Protein AF-A0AAU2NCK4-F1 (afdb_monomer_lite)

pLDDT: mean 72.53, std 16.43, range [34.03, 95.81]

Foldseek 3Di:
DPDDDPVVVVVVVVVVVVPPPPPPPPQPPCNVVVVVVVVVVVVVVVVLVVLLCVLVVVLVVVCVVCVVVVVNVVPVSVVVNVVVVVVLLDQDDPPPDLCVNLVSQSSDRVVSLVCCLQVPLQRLLARRNRQNVSNVSSLVNVLVVVLVVLVVVLVVLVVVQDDQWDQDPVGTDGDPVNVVSVVVNVVSVVVSVVSVVVVVVVPPDDDPVVVVLSQPQLACVSNVDDLALAEDEDALQRCQVVPAPDPPDPPPDRVPNVRQAGSRYHNCPDVRSSHHYFDHYNDPPPCLCPPPTSSVVQVVCSVVVHDRD

Structure (mmCIF, N/CA/C/O backbone):
data_AF-A0AAU2NCK4-F1
#
_entry.id   AF-A0AAU2NCK4-F1
#
loop_
_atom_site.group_PDB
_atom_site.id
_atom_site.type_symbol
_atom_site.label_atom_id
_atom_site.label_alt_id
_atom_site.label_comp_id
_atom_site.label_asym_id
_atom_site.label_entity_id
_atom_site.label_seq_id
_atom_site.pdbx_PDB_ins_code
_atom_site.Cartn_x
_atom_site.Cartn_y
_atom_site.Cartn_z
_atom_site.occupancy
_atom_site.B_iso_or_equiv
_atom_site.auth_seq_id
_atom_site.auth_comp_id
_atom_site.auth_asym_id
_atom_site.auth_atom_id
_atom_site.pdbx_PDB_model_num
ATOM 1 N N . MET A 1 1 ? -34.206 19.456 17.956 1.00 36.88 1 MET A N 1
ATOM 2 C CA . MET A 1 1 ? -35.028 19.144 16.766 1.00 36.88 1 MET A CA 1
ATOM 3 C C . MET A 1 1 ? -34.834 17.666 16.484 1.00 36.88 1 MET A C 1
ATOM 5 O O . MET A 1 1 ? -33.714 17.214 16.698 1.00 36.88 1 MET A O 1
ATOM 9 N N . PRO A 1 2 ? -35.874 16.889 16.144 1.00 36.91 2 PRO A N 1
ATOM 10 C CA . PRO A 1 2 ? -35.654 15.496 15.768 1.00 36.91 2 PRO A CA 1
ATOM 11 C C . PRO A 1 2 ? -34.828 15.448 14.467 1.00 36.91 2 PRO A C 1
ATOM 13 O O . PRO A 1 2 ? -34.931 16.391 13.679 1.00 36.91 2 PRO A O 1
ATOM 16 N N . PRO A 1 3 ? -34.001 14.410 14.252 1.00 40.34 3 PRO A N 1
ATOM 17 C CA . PRO A 1 3 ? -33.291 14.237 12.989 1.00 40.34 3 PRO A CA 1
ATOM 18 C C . PRO A 1 3 ? -34.323 14.017 11.878 1.00 40.34 3 PRO A C 1
ATOM 20 O O . PRO A 1 3 ? -35.213 13.175 12.015 1.00 40.34 3 PRO A O 1
ATOM 23 N N . GLU A 1 4 ? -34.255 14.823 10.820 1.00 42.72 4 GLU A N 1
ATOM 24 C CA . GLU A 1 4 ? -35.123 14.647 9.657 1.00 42.72 4 GLU A CA 1
ATOM 25 C C . GLU A 1 4 ? -34.756 13.346 8.930 1.00 42.72 4 GLU A C 1
ATOM 27 O O . GLU A 1 4 ? -33.586 13.024 8.732 1.00 42.72 4 GLU A O 1
ATOM 32 N N . ASP A 1 5 ? -35.787 12.584 8.571 1.00 42.94 5 ASP A N 1
ATOM 33 C CA . ASP A 1 5 ? -35.696 11.348 7.796 1.00 42.94 5 ASP A CA 1
ATOM 34 C C . ASP A 1 5 ? -35.011 11.627 6.435 1.00 42.94 5 ASP A C 1
ATOM 36 O O . ASP A 1 5 ? -35.426 12.560 5.741 1.00 42.94 5 ASP A O 1
ATOM 40 N N . PRO A 1 6 ? -33.996 10.846 6.012 1.00 44.75 6 PRO A N 1
ATOM 41 C CA . PRO A 1 6 ? -33.331 10.998 4.712 1.00 44.75 6 PRO A CA 1
ATOM 42 C C . PRO A 1 6 ? -34.296 11.065 3.516 1.00 44.75 6 PRO A C 1
ATOM 44 O O . PRO A 1 6 ? -34.049 11.805 2.563 1.00 44.75 6 PRO A O 1
ATOM 47 N N . HIS A 1 7 ? -35.445 10.380 3.587 1.00 44.34 7 HIS A N 1
ATOM 48 C CA . HIS A 1 7 ? -36.480 10.469 2.552 1.00 44.34 7 HIS A CA 1
ATOM 49 C C . HIS A 1 7 ? -37.212 11.821 2.527 1.00 44.34 7 HIS A C 1
ATOM 51 O O . HIS A 1 7 ? -37.715 12.235 1.477 1.00 44.34 7 HIS A O 1
ATOM 57 N N . GLN A 1 8 ? -37.271 12.539 3.654 1.00 44.59 8 GLN A N 1
ATOM 58 C CA . GLN A 1 8 ? -37.816 13.898 3.694 1.00 44.59 8 GLN A CA 1
ATOM 59 C C . GLN A 1 8 ? -36.873 14.906 3.035 1.00 44.59 8 GLN A C 1
ATOM 61 O O . GLN A 1 8 ? -37.367 15.819 2.376 1.00 44.59 8 GLN A O 1
ATOM 66 N N . ILE A 1 9 ? -35.554 14.707 3.122 1.00 46.50 9 ILE A N 1
ATOM 67 C CA . ILE A 1 9 ? -34.554 15.561 2.460 1.00 46.50 9 ILE A CA 1
ATOM 68 C C . ILE A 1 9 ? -34.648 15.417 0.933 1.00 46.50 9 ILE A C 1
ATOM 70 O O . ILE A 1 9 ? -34.728 16.426 0.227 1.00 46.50 9 ILE A O 1
ATOM 74 N N . GLU A 1 10 ? -34.745 14.185 0.417 1.00 43.12 10 GLU A N 1
ATOM 75 C CA . GLU A 1 10 ? -34.978 13.932 -1.017 1.00 43.12 10 GLU A CA 1
ATOM 76 C C . GLU A 1 10 ? -36.306 14.538 -1.506 1.00 43.12 10 GLU A C 1
ATOM 78 O O . GLU A 1 10 ? -36.350 15.188 -2.555 1.00 43.12 10 GLU A O 1
ATOM 83 N N . CYS A 1 11 ? -37.388 14.409 -0.727 1.00 42.59 11 CYS A N 1
ATOM 84 C CA . CYS A 1 11 ? -38.680 15.014 -1.069 1.00 42.59 11 CYS A CA 1
ATOM 85 C C . CYS A 1 11 ? -38.660 16.552 -1.026 1.00 42.59 11 CYS A C 1
ATOM 87 O O . CYS A 1 11 ? -39.340 17.197 -1.831 1.00 42.59 11 CYS A O 1
ATOM 89 N N . HIS A 1 12 ? -37.913 17.157 -0.098 1.00 39.12 12 HIS A N 1
ATOM 90 C CA . HIS A 1 12 ? -37.830 18.613 0.039 1.00 39.12 12 HIS A CA 1
ATOM 91 C C . HIS A 1 12 ? -37.006 19.242 -1.093 1.00 39.12 12 HIS A C 1
ATOM 93 O O . HIS A 1 12 ? -37.385 20.286 -1.626 1.00 39.12 12 HIS A O 1
ATOM 99 N N . LEU A 1 13 ? -35.936 18.566 -1.526 1.00 43.72 13 LEU A N 1
ATOM 100 C CA . LEU A 1 13 ? -35.151 18.945 -2.704 1.00 43.72 13 LEU A CA 1
ATOM 101 C C . LEU A 1 13 ? -35.973 18.846 -3.994 1.00 43.72 13 LEU A C 1
ATOM 103 O O . LEU A 1 13 ? -35.952 19.786 -4.788 1.00 43.72 13 LEU A O 1
ATOM 107 N N . GLY A 1 14 ? -36.762 17.780 -4.168 1.00 43.34 14 GLY A N 1
ATOM 108 C CA . GLY A 1 14 ? -37.672 17.646 -5.311 1.00 43.34 14 GLY A CA 1
ATOM 109 C C . GLY A 1 14 ? -38.716 18.768 -5.379 1.00 43.34 14 GLY A C 1
ATOM 110 O O . GLY A 1 14 ? -38.928 19.364 -6.434 1.00 43.34 14 GLY A O 1
ATOM 111 N N . ARG A 1 15 ? -39.308 19.144 -4.236 1.00 41.50 15 ARG A N 1
ATOM 112 C CA . ARG A 1 15 ? -40.321 20.213 -4.170 1.00 41.50 15 ARG A CA 1
ATOM 113 C C . ARG A 1 15 ? -39.737 21.613 -4.413 1.00 41.50 15 ARG A C 1
ATOM 115 O O . ARG A 1 15 ? -40.376 22.437 -5.063 1.00 41.50 15 ARG A O 1
ATOM 122 N N . LEU A 1 16 ? -38.509 21.874 -3.958 1.00 42.22 16 LEU A N 1
ATOM 123 C CA . LEU A 1 16 ? -37.808 23.143 -4.203 1.00 42.22 16 LEU A CA 1
ATOM 124 C C . LEU A 1 16 ? -37.431 23.358 -5.678 1.00 42.22 16 LEU A C 1
ATOM 126 O O . LEU A 1 16 ? -37.340 24.513 -6.107 1.00 42.22 16 LEU A O 1
ATOM 130 N N . MET A 1 17 ? -37.223 22.281 -6.445 1.00 47.31 17 MET A N 1
ATOM 131 C CA . MET A 1 17 ? -36.960 22.361 -7.887 1.00 47.31 17 MET A CA 1
ATOM 132 C C . MET A 1 17 ? -38.234 22.610 -8.709 1.00 47.31 17 MET A C 1
ATOM 134 O O . MET A 1 17 ? -38.172 23.340 -9.700 1.00 47.31 17 MET A O 1
ATOM 138 N N . ASP A 1 18 ? -39.388 22.108 -8.261 1.00 46.41 18 ASP A N 1
ATOM 139 C CA . ASP A 1 18 ? -40.674 22.310 -8.945 1.00 46.41 18 ASP A CA 1
ATOM 140 C C . ASP A 1 18 ? -41.311 23.686 -8.656 1.00 46.41 18 ASP A C 1
ATOM 142 O O . ASP A 1 18 ? -41.878 24.313 -9.555 1.00 46.41 18 ASP A O 1
ATOM 146 N N . GLU A 1 19 ? -41.185 24.220 -7.434 1.00 44.19 19 GLU A N 1
ATOM 147 C CA . GLU A 1 19 ? -41.887 25.452 -7.022 1.00 44.19 19 GLU A CA 1
ATOM 148 C C . GLU A 1 19 ? -41.295 26.758 -7.591 1.00 44.19 19 GLU A C 1
ATOM 150 O O . GLU A 1 19 ? -41.972 27.788 -7.593 1.00 44.19 19 GLU A O 1
ATOM 155 N N . ARG A 1 20 ? -40.059 26.754 -8.117 1.00 45.91 20 ARG A N 1
ATOM 156 C CA . ARG A 1 20 ? -39.417 27.968 -8.672 1.00 45.91 20 ARG A CA 1
ATOM 157 C C . ARG A 1 20 ? -39.420 28.084 -10.191 1.00 45.91 20 ARG A C 1
ATOM 159 O O . ARG A 1 20 ? -38.816 29.024 -10.702 1.00 45.91 20 ARG A O 1
ATOM 166 N N . GLY A 1 21 ? -40.078 27.183 -10.924 1.00 41.69 21 GLY A N 1
ATOM 167 C CA . GLY A 1 21 ? -40.266 27.325 -12.377 1.00 41.69 21 GLY A CA 1
ATOM 168 C C . GLY A 1 21 ? -38.974 27.555 -13.177 1.00 41.69 21 GLY A C 1
ATOM 169 O O . GLY A 1 21 ? -39.014 28.092 -14.287 1.00 41.69 21 GLY A O 1
ATOM 170 N N . MET A 1 22 ? -37.818 27.172 -12.631 1.00 41.50 22 MET A N 1
ATOM 171 C CA . MET A 1 22 ? -36.529 27.363 -13.277 1.00 41.50 22 MET A CA 1
ATOM 172 C C . MET A 1 22 ? -36.279 26.151 -14.158 1.00 41.50 22 MET A C 1
ATOM 174 O O . MET A 1 22 ? -35.658 25.170 -13.767 1.00 41.50 22 MET A O 1
ATOM 178 N N . THR A 1 23 ? -36.826 26.220 -15.373 1.00 42.00 23 THR A N 1
ATOM 179 C CA . THR A 1 23 ? -36.541 25.251 -16.435 1.00 42.00 23 THR A CA 1
ATOM 180 C C . THR A 1 23 ? -35.027 24.995 -16.523 1.00 42.00 23 THR A C 1
ATOM 182 O O . THR A 1 23 ? -34.268 25.962 -16.387 1.00 42.00 23 THR A O 1
ATOM 185 N N . PRO A 1 24 ? -34.570 23.760 -16.809 1.00 44.41 24 PRO A N 1
ATOM 186 C CA . PRO A 1 24 ? -33.155 23.359 -16.818 1.00 44.41 24 PRO A CA 1
ATOM 187 C C . PRO A 1 24 ? -32.369 23.926 -18.021 1.00 44.41 24 PRO A C 1
ATOM 189 O O . PRO A 1 24 ? -31.628 23.228 -18.703 1.00 44.41 24 PRO A O 1
ATOM 192 N N . LYS A 1 25 ? -32.531 25.220 -18.316 1.00 45.31 25 LYS A N 1
ATOM 193 C CA . LYS A 1 25 ? -31.899 25.927 -19.438 1.00 45.31 25 LYS A CA 1
ATOM 194 C C . LYS A 1 25 ? -30.546 26.559 -19.094 1.00 45.31 25 LYS A C 1
ATOM 196 O O . LYS A 1 25 ? -29.884 27.043 -20.002 1.00 45.31 25 LYS A O 1
ATOM 201 N N . TYR A 1 26 ? -30.117 26.536 -17.829 1.00 49.62 26 TYR A N 1
ATOM 202 C CA . TYR A 1 26 ? -28.873 27.192 -17.388 1.00 49.62 26 TYR A CA 1
ATOM 203 C C . TYR A 1 26 ? -27.755 26.250 -16.930 1.00 49.62 26 TYR A C 1
ATOM 205 O O . TYR A 1 26 ? -26.637 26.711 -16.728 1.00 49.62 26 TYR A O 1
ATOM 213 N N . ALA A 1 27 ? -28.013 24.950 -16.780 1.00 57.84 27 ALA A N 1
ATOM 214 C CA . ALA A 1 27 ? -27.060 24.056 -16.124 1.00 57.84 27 ALA A CA 1
ATOM 215 C C . ALA A 1 27 ? -26.092 23.350 -17.104 1.00 57.84 27 ALA A C 1
ATOM 217 O O . ALA A 1 27 ? -25.028 22.895 -16.705 1.00 57.84 27 ALA A O 1
ATOM 218 N N . GLY A 1 28 ? -26.404 23.309 -18.405 1.00 55.50 28 GLY A N 1
ATOM 219 C CA . GLY A 1 28 ? -25.610 22.552 -19.380 1.00 55.50 28 GLY A CA 1
ATOM 220 C C . GLY A 1 28 ? -25.728 21.031 -19.189 1.00 55.50 28 GLY A C 1
ATOM 221 O O . GLY A 1 28 ? -26.233 20.540 -18.178 1.00 55.50 28 GLY A O 1
ATOM 222 N N . ALA A 1 29 ? -25.302 20.259 -20.191 1.00 52.81 29 ALA A N 1
ATOM 223 C CA . ALA A 1 29 ? -25.292 18.800 -20.092 1.00 52.81 29 ALA A CA 1
ATOM 224 C C . ALA A 1 29 ? -24.283 18.358 -19.012 1.00 52.81 29 ALA A C 1
ATOM 226 O O . ALA A 1 29 ? -23.109 18.706 -19.097 1.00 52.81 29 ALA A O 1
ATOM 227 N N . GLY A 1 30 ? -24.740 17.609 -18.002 1.00 62.28 30 GLY A N 1
ATOM 228 C CA . GLY A 1 30 ? -23.894 17.068 -16.925 1.00 62.28 30 GLY A CA 1
ATOM 229 C C . GLY A 1 30 ? -23.934 17.817 -15.585 1.00 62.28 30 GLY A C 1
ATOM 230 O O . GLY A 1 30 ? -23.294 17.375 -14.628 1.00 62.28 30 GLY A O 1
ATOM 231 N N . ALA A 1 31 ? -24.700 18.906 -15.459 1.00 70.06 31 ALA A N 1
ATOM 232 C CA . ALA A 1 31 ? -24.836 19.597 -14.172 1.00 70.06 31 ALA A CA 1
ATOM 233 C C . ALA A 1 31 ? -25.604 18.799 -13.117 1.00 70.06 31 ALA A C 1
ATOM 235 O O . ALA A 1 31 ? -25.258 18.886 -11.946 1.00 70.06 31 ALA A O 1
ATOM 236 N N . GLU A 1 32 ? -26.588 17.991 -13.509 1.00 67.81 32 GLU A N 1
ATOM 237 C CA . GLU A 1 32 ? -27.271 17.075 -12.588 1.00 67.81 32 GLU A CA 1
ATOM 238 C C . GLU A 1 32 ? -26.291 16.037 -12.020 1.00 67.81 32 GLU A C 1
ATOM 240 O O . GLU A 1 32 ? -26.199 15.858 -10.810 1.00 67.81 32 GLU A O 1
ATOM 245 N N . THR A 1 33 ? -25.454 15.439 -12.874 1.00 67.38 33 THR A N 1
ATOM 246 C CA . THR A 1 33 ? -24.392 14.509 -12.458 1.00 67.38 33 THR A CA 1
ATOM 247 C C . THR A 1 33 ? -23.368 15.184 -11.546 1.00 67.38 33 THR A C 1
ATOM 249 O O . THR A 1 33 ? -22.970 14.616 -10.531 1.00 67.38 33 THR A O 1
ATOM 252 N N . THR A 1 34 ? -22.969 16.416 -11.871 1.00 70.81 34 THR A N 1
ATOM 253 C CA . THR A 1 34 ? -22.068 17.216 -11.029 1.00 70.81 34 THR A CA 1
ATOM 254 C C . THR A 1 34 ? -22.704 17.537 -9.676 1.00 70.81 34 THR A C 1
ATOM 256 O O . THR A 1 34 ? -22.045 17.415 -8.648 1.00 70.81 34 THR A O 1
ATOM 259 N N . ALA A 1 35 ? -23.986 17.905 -9.657 1.00 68.00 35 ALA A N 1
ATOM 260 C CA . ALA A 1 35 ? -24.719 18.206 -8.434 1.00 68.00 35 ALA A CA 1
ATOM 261 C C . ALA A 1 35 ? -24.846 16.972 -7.529 1.00 68.00 35 ALA A C 1
ATOM 263 O O . ALA A 1 35 ? -24.588 17.080 -6.333 1.00 68.00 35 ALA A O 1
ATOM 264 N N . ILE A 1 36 ? -25.142 15.796 -8.094 1.00 65.25 36 ILE A N 1
ATOM 265 C CA . ILE A 1 36 ? -25.162 14.521 -7.360 1.00 65.25 36 ILE A CA 1
ATOM 266 C C . ILE A 1 36 ? -23.772 14.200 -6.794 1.00 65.25 36 ILE A C 1
ATOM 268 O O . ILE A 1 36 ? -23.648 13.867 -5.618 1.00 65.25 36 ILE A O 1
ATOM 272 N N . ALA A 1 37 ? -22.710 14.353 -7.590 1.00 62.84 37 ALA A N 1
ATOM 273 C CA . ALA A 1 37 ? -21.344 14.106 -7.129 1.00 62.84 37 ALA A CA 1
ATOM 274 C C . ALA A 1 37 ? -20.936 15.045 -5.979 1.00 62.84 37 ALA A C 1
ATOM 276 O O . ALA A 1 37 ? -20.320 14.604 -5.011 1.00 62.84 37 ALA A O 1
ATOM 277 N N . ILE A 1 38 ? -21.300 16.329 -6.059 1.00 69.19 38 ILE A N 1
ATOM 278 C CA . ILE A 1 38 ? -21.066 17.299 -4.981 1.00 69.19 38 ILE A CA 1
ATOM 279 C C . ILE A 1 38 ? -21.887 16.930 -3.741 1.00 69.19 38 ILE A C 1
ATOM 281 O O . ILE A 1 38 ? -21.330 16.906 -2.648 1.00 69.19 38 ILE A O 1
ATOM 285 N N . SER A 1 39 ? -23.172 16.595 -3.901 1.00 72.81 39 SER A N 1
ATOM 286 C CA . SER A 1 39 ? -24.044 16.188 -2.793 1.00 72.81 39 SER A CA 1
ATOM 287 C C . SER A 1 39 ? -23.480 14.977 -2.055 1.00 72.81 39 SER A C 1
ATOM 289 O O . SER A 1 39 ? -23.331 15.023 -0.840 1.00 72.81 39 SER A O 1
ATOM 291 N N . ASN A 1 40 ? -23.071 13.934 -2.783 1.00 63.62 40 ASN A N 1
ATOM 292 C CA . ASN A 1 40 ? -22.480 12.734 -2.190 1.00 63.62 40 ASN A CA 1
ATOM 293 C C . ASN A 1 40 ? -21.199 13.051 -1.410 1.00 63.62 40 ASN A C 1
ATOM 295 O O . ASN A 1 40 ? -20.992 12.516 -0.325 1.00 63.62 40 ASN A O 1
ATOM 299 N N . ARG A 1 41 ? -20.353 13.948 -1.933 1.00 65.25 41 ARG A N 1
ATOM 300 C CA . ARG A 1 41 ? -19.136 14.389 -1.237 1.00 65.25 41 ARG A CA 1
ATOM 301 C C . ARG A 1 41 ? -19.443 15.180 0.032 1.00 65.25 41 ARG A C 1
ATOM 303 O O . ARG A 1 41 ? -18.748 14.997 1.023 1.00 65.25 41 ARG A O 1
ATOM 310 N N . ILE A 1 42 ? -20.466 16.035 0.013 1.00 74.00 42 ILE A N 1
ATOM 311 C CA . ILE A 1 42 ? -20.904 16.779 1.201 1.00 74.00 42 ILE A CA 1
ATOM 312 C C . ILE A 1 42 ? -21.449 15.813 2.254 1.00 74.00 42 ILE A C 1
ATOM 314 O O . ILE A 1 42 ? -21.059 15.905 3.410 1.00 74.00 42 ILE A O 1
ATOM 318 N N . THR A 1 43 ? -22.302 14.863 1.867 1.00 70.25 43 THR A N 1
ATOM 319 C CA . THR A 1 43 ? -22.826 13.846 2.789 1.00 70.25 43 THR A CA 1
ATOM 320 C C . THR A 1 43 ? -21.709 12.996 3.389 1.00 70.25 43 THR A C 1
ATOM 322 O O . THR A 1 43 ? -21.723 12.752 4.590 1.00 70.25 43 THR A O 1
ATOM 325 N N . ALA A 1 44 ? -20.721 12.583 2.587 1.00 62.19 44 ALA A N 1
ATOM 326 C CA . ALA A 1 44 ? -19.563 11.849 3.091 1.00 62.19 44 ALA A CA 1
ATOM 327 C C . ALA A 1 44 ? -18.787 12.675 4.131 1.00 62.19 44 ALA A C 1
ATOM 329 O O . ALA A 1 44 ? -18.554 12.186 5.229 1.00 62.19 44 ALA A O 1
ATOM 330 N N . ALA A 1 45 ? -18.498 13.945 3.826 1.00 66.88 45 ALA A N 1
ATOM 331 C CA . ALA A 1 45 ? -17.792 14.847 4.736 1.00 66.88 45 ALA A CA 1
ATOM 332 C C . ALA A 1 45 ? -18.570 15.146 6.034 1.00 66.88 45 ALA A C 1
ATOM 334 O O . ALA A 1 45 ? -17.970 15.345 7.085 1.00 66.88 45 ALA A O 1
ATOM 335 N N . LEU A 1 46 ? -19.906 15.193 5.982 1.00 73.56 46 LEU A N 1
ATOM 336 C CA . LEU A 1 46 ? -20.735 15.362 7.180 1.00 73.56 46 LEU A CA 1
ATOM 337 C C . LEU A 1 46 ? -20.728 14.103 8.055 1.00 73.56 46 LEU A C 1
ATOM 339 O O . LEU A 1 46 ? -20.564 14.214 9.264 1.00 73.56 46 LEU A O 1
ATOM 343 N N . ASN A 1 47 ? -20.845 12.917 7.451 1.00 67.75 47 ASN A N 1
ATOM 344 C CA . ASN A 1 47 ? -20.747 11.655 8.187 1.00 67.75 47 ASN A CA 1
ATOM 345 C C . ASN A 1 47 ? -19.353 11.468 8.815 1.00 67.75 47 ASN A C 1
ATOM 347 O O . ASN A 1 47 ? -19.251 10.978 9.938 1.00 67.75 47 ASN A O 1
ATOM 351 N N . GLU A 1 48 ? -18.298 11.878 8.105 1.00 70.69 48 GLU A N 1
ATOM 352 C CA . GLU A 1 48 ? -16.917 11.933 8.604 1.00 70.69 48 GLU A CA 1
ATOM 353 C C . GLU A 1 48 ? -16.814 12.820 9.852 1.00 70.69 48 GLU A C 1
ATOM 355 O O . GLU A 1 48 ? -16.305 12.389 10.892 1.00 70.69 48 GLU A O 1
ATOM 360 N N . ALA A 1 49 ? -17.340 14.047 9.770 1.00 74.25 49 ALA A N 1
ATOM 361 C CA . ALA A 1 49 ? -17.332 14.989 10.884 1.00 74.25 49 ALA A CA 1
ATOM 362 C C . ALA A 1 49 ? -18.102 14.445 12.099 1.00 74.25 49 ALA A C 1
ATOM 364 O O . ALA A 1 49 ? -17.581 14.472 13.214 1.00 74.25 49 ALA A O 1
ATOM 365 N N . ASP A 1 50 ? -19.291 13.876 11.882 1.00 76.56 50 ASP A N 1
ATOM 366 C CA . ASP A 1 50 ? -20.102 13.280 12.948 1.00 76.56 50 ASP A CA 1
ATOM 367 C C . ASP A 1 50 ? -19.382 12.105 13.631 1.00 76.56 50 ASP A C 1
ATOM 369 O O . ASP A 1 50 ? -19.422 11.979 14.858 1.00 76.56 50 ASP A O 1
ATOM 373 N N . HIS A 1 51 ? -18.699 11.245 12.867 1.00 71.12 51 HIS A N 1
ATOM 374 C CA . HIS A 1 51 ? -17.928 10.134 13.431 1.00 71.12 51 HIS A CA 1
ATOM 375 C C . HIS A 1 51 ? -16.744 10.638 14.268 1.00 71.12 51 HIS A C 1
ATOM 377 O O . HIS A 1 51 ? -16.509 10.149 15.377 1.00 71.12 51 HIS A O 1
ATOM 383 N N . ALA A 1 52 ? -16.007 11.635 13.771 1.00 73.00 52 ALA A N 1
ATOM 384 C CA . ALA A 1 52 ? -14.908 12.249 14.512 1.00 73.00 52 ALA A CA 1
ATOM 385 C C . ALA A 1 52 ? -15.392 12.883 15.829 1.00 73.00 52 ALA A C 1
ATOM 387 O O . ALA A 1 52 ? -14.775 12.670 16.877 1.00 73.00 52 ALA A O 1
ATOM 388 N N . ASP A 1 53 ? -16.524 13.590 15.801 1.00 81.56 53 ASP A N 1
ATOM 389 C CA . ASP A 1 53 ? -17.123 14.207 16.986 1.00 81.56 53 ASP A CA 1
ATOM 390 C C . ASP A 1 53 ? -17.581 13.167 18.014 1.00 81.56 53 ASP A C 1
ATOM 392 O O . ASP A 1 53 ? -17.362 13.349 19.216 1.00 81.56 53 ASP A O 1
ATOM 396 N N . GLN A 1 54 ? -18.183 12.058 17.572 1.00 80.38 54 GLN A N 1
ATOM 397 C CA . GLN A 1 54 ? -18.591 10.962 18.456 1.00 80.38 54 GLN A CA 1
ATOM 398 C C . GLN A 1 54 ? -17.388 10.322 19.158 1.00 80.38 54 GLN A C 1
ATOM 400 O O . GLN A 1 54 ? -17.422 10.131 20.376 1.00 80.38 54 GLN A O 1
ATOM 405 N N . GLU A 1 55 ? -16.313 10.056 18.418 1.00 80.44 55 GLU A N 1
ATOM 406 C CA . GLU A 1 55 ? -15.078 9.468 18.945 1.00 80.44 55 GLU A CA 1
ATOM 407 C C . GLU A 1 55 ? -14.377 10.388 19.951 1.00 80.44 55 GLU A C 1
ATOM 409 O O . GLU A 1 55 ? -14.042 9.975 21.067 1.00 80.44 55 GLU A O 1
ATOM 414 N N . ILE A 1 56 ? -14.203 11.666 19.603 1.00 83.88 56 ILE A N 1
ATOM 415 C CA . ILE A 1 56 ? -13.604 12.658 20.505 1.00 83.88 56 ILE A CA 1
ATOM 416 C C . ILE A 1 56 ? -14.474 12.828 21.755 1.00 83.88 56 ILE A C 1
ATOM 418 O O . ILE A 1 56 ? -13.956 12.858 22.875 1.00 83.88 56 ILE A O 1
ATOM 422 N N . SER A 1 57 ? -15.799 12.876 21.591 1.00 88.12 57 SER A N 1
ATOM 423 C CA . SER A 1 57 ? -16.736 12.972 22.712 1.00 88.12 57 SER A CA 1
ATOM 424 C C . SER A 1 57 ? -16.650 11.758 23.634 1.00 88.12 57 SER A C 1
ATOM 426 O O . SER A 1 57 ? -16.645 11.920 24.854 1.00 88.12 57 SER A O 1
ATOM 428 N N . ALA A 1 58 ? -16.544 10.544 23.088 1.00 84.75 58 ALA A N 1
ATOM 429 C CA . ALA A 1 58 ? -16.385 9.327 23.879 1.00 84.75 58 ALA A CA 1
ATOM 430 C C . ALA A 1 58 ? -15.110 9.367 24.737 1.00 84.75 58 ALA A C 1
ATOM 432 O O . ALA A 1 58 ? -15.158 9.042 25.927 1.00 84.75 58 ALA A O 1
ATOM 433 N N . ARG A 1 59 ? -13.994 9.847 24.177 1.00 85.75 59 ARG A N 1
ATOM 434 C CA . ARG A 1 59 ? -12.714 9.978 24.896 1.00 85.75 59 ARG A CA 1
ATOM 435 C C . ARG A 1 59 ? -12.755 11.048 25.972 1.00 85.75 59 ARG A C 1
ATOM 437 O O . ARG A 1 59 ? -12.362 10.797 27.110 1.00 85.75 59 ARG A O 1
ATOM 444 N N . LEU A 1 60 ? -13.287 12.224 25.648 1.00 88.81 60 LEU A N 1
ATOM 445 C CA . LEU A 1 60 ? -13.460 13.294 26.629 1.00 88.81 60 LEU A CA 1
ATOM 446 C C . LEU A 1 60 ? -14.354 12.844 27.788 1.00 88.81 60 LEU A C 1
ATOM 448 O O . LEU A 1 60 ? -14.034 13.117 28.943 1.00 88.81 60 LEU A O 1
ATOM 452 N N . ASN A 1 61 ? -15.425 12.100 27.502 1.00 90.81 61 ASN A N 1
ATOM 453 C CA . ASN A 1 61 ? -16.296 11.536 28.529 1.00 90.81 61 ASN A CA 1
ATOM 454 C C . ASN A 1 61 ? -15.581 10.487 29.392 1.00 90.81 61 ASN A C 1
ATOM 456 O O . ASN A 1 61 ? -15.783 10.480 30.606 1.00 90.81 61 ASN A O 1
ATOM 460 N N . HIS A 1 62 ? -14.729 9.638 28.807 1.00 88.19 62 HIS A N 1
ATOM 461 C CA . HIS A 1 62 ? -13.895 8.685 29.554 1.00 88.19 62 HIS A CA 1
ATOM 462 C C . HIS A 1 62 ? -12.964 9.407 30.536 1.00 88.19 62 HIS A C 1
ATOM 464 O O . HIS A 1 62 ? -12.996 9.131 31.738 1.00 88.19 62 HIS A O 1
ATOM 470 N N . PHE A 1 63 ? -12.215 10.407 30.065 1.00 87.06 63 PHE A N 1
ATOM 471 C CA . PHE A 1 63 ? -11.326 11.187 30.929 1.00 87.06 63 PHE A CA 1
ATOM 472 C C . PHE A 1 63 ? -12.092 11.988 31.988 1.00 87.06 63 PHE A C 1
ATOM 474 O O . PHE A 1 63 ? -11.678 12.031 33.148 1.00 87.06 63 PHE A O 1
ATOM 481 N N . ALA A 1 64 ? -13.238 12.575 31.634 1.00 88.56 64 ALA A N 1
ATOM 482 C CA . ALA A 1 64 ? -14.087 13.301 32.574 1.00 88.56 64 ALA A CA 1
ATOM 483 C C . ALA A 1 64 ? -14.682 12.381 33.653 1.00 88.56 64 ALA A C 1
ATOM 485 O O . ALA A 1 64 ? -14.741 12.768 34.821 1.00 88.56 64 ALA A O 1
ATOM 486 N N . ALA A 1 65 ? -15.084 11.157 33.297 1.00 88.31 65 ALA A N 1
ATOM 487 C CA . ALA A 1 65 ? -15.586 10.168 34.247 1.00 88.31 65 ALA A CA 1
ATOM 488 C C . ALA A 1 65 ? -14.493 9.727 35.229 1.00 88.31 65 ALA A C 1
ATOM 490 O O . ALA A 1 65 ? -14.732 9.723 36.439 1.00 88.31 65 ALA A O 1
ATOM 491 N N . ASN A 1 66 ? -13.289 9.437 34.724 1.00 87.12 66 ASN A N 1
ATOM 492 C CA . ASN A 1 66 ? -12.124 9.126 35.554 1.00 87.12 66 ASN A CA 1
ATOM 493 C C . ASN A 1 66 ? -11.783 10.301 36.486 1.00 87.12 66 ASN A C 1
ATOM 495 O O . ASN A 1 66 ? -11.534 10.110 37.675 1.00 87.12 66 ASN A O 1
ATOM 499 N N . ALA A 1 67 ? -11.822 11.540 35.995 1.00 84.31 67 ALA A N 1
ATOM 500 C CA . ALA A 1 67 ? -11.606 12.712 36.840 1.00 84.31 67 ALA A CA 1
ATOM 501 C C . ALA A 1 67 ? -12.695 12.855 37.924 1.00 84.31 67 ALA A C 1
ATOM 503 O O . ALA A 1 67 ? -12.382 13.110 39.087 1.00 84.31 67 ALA A O 1
ATOM 504 N N . GLY A 1 68 ? -13.966 12.648 37.568 1.00 85.25 68 GLY A N 1
ATOM 505 C CA . GLY A 1 68 ? -15.113 12.821 38.464 1.00 85.25 68 GLY A CA 1
ATOM 506 C C . GLY A 1 68 ? -15.231 11.769 39.571 1.00 85.25 68 GLY A C 1
ATOM 507 O O . GLY A 1 68 ? -15.751 12.071 40.644 1.00 85.25 68 GLY A O 1
ATOM 508 N N . ASN A 1 69 ? -14.735 10.550 39.346 1.00 86.38 69 ASN A N 1
ATOM 509 C CA . ASN A 1 69 ? -14.726 9.474 40.345 1.00 86.38 69 ASN A CA 1
ATOM 510 C C . ASN A 1 69 ? -13.383 9.347 41.100 1.00 86.38 69 ASN A C 1
ATOM 512 O O . ASN A 1 69 ? -13.226 8.444 41.922 1.00 86.38 69 ASN A O 1
ATOM 516 N N . GLY A 1 70 ? -12.424 10.243 40.833 1.00 78.62 70 GLY A N 1
ATOM 517 C CA . GLY A 1 70 ? -11.097 10.263 41.453 1.00 78.62 70 GLY A CA 1
ATOM 518 C C . GLY A 1 70 ? -10.097 9.247 40.885 1.00 78.62 70 GLY A C 1
ATOM 519 O O . GLY A 1 70 ? -8.927 9.295 41.261 1.00 78.62 70 GLY A O 1
ATOM 520 N N . MET A 1 71 ? -10.502 8.370 39.958 1.00 79.00 71 MET A N 1
ATOM 521 C CA . MET A 1 71 ? -9.599 7.410 39.304 1.00 79.00 71 MET A CA 1
ATOM 522 C C . MET A 1 71 ? -8.617 8.088 38.343 1.00 79.00 71 MET A C 1
ATOM 524 O O . MET A 1 71 ? -7.552 7.548 38.086 1.00 79.00 71 MET A O 1
ATOM 528 N N . GLY A 1 72 ? -8.913 9.296 37.863 1.00 72.75 72 GLY A N 1
ATOM 529 C CA . GLY A 1 72 ? -8.009 10.104 37.035 1.00 72.75 72 GLY A CA 1
ATOM 530 C C . GLY A 1 72 ? -6.775 10.623 37.784 1.00 72.75 72 GLY A C 1
ATOM 531 O O . GLY A 1 72 ? -5.895 11.216 37.171 1.00 72.75 72 GLY A O 1
ATOM 532 N N . LEU A 1 73 ? -6.706 10.413 39.104 1.00 74.81 73 LEU A N 1
ATOM 533 C CA . LEU A 1 73 ? -5.530 10.682 39.939 1.00 74.81 73 LEU A CA 1
ATOM 534 C C . LEU A 1 73 ? -4.783 9.394 40.323 1.00 74.81 73 LEU A C 1
ATOM 536 O O . LEU A 1 73 ? -3.708 9.465 40.919 1.00 74.81 73 LEU A O 1
ATOM 540 N N . ASP A 1 74 ? -5.343 8.223 40.004 1.00 87.81 74 ASP A N 1
ATOM 541 C CA . ASP A 1 74 ? -4.679 6.942 40.202 1.00 87.81 74 ASP A CA 1
ATOM 542 C C . ASP A 1 74 ? -3.588 6.764 39.141 1.00 87.81 74 ASP A C 1
ATOM 544 O O . ASP A 1 74 ? -3.848 6.767 37.937 1.00 87.81 74 ASP A O 1
ATOM 548 N N . ALA A 1 75 ? -2.343 6.607 39.591 1.00 85.75 75 ALA A N 1
ATOM 549 C CA . ALA A 1 75 ? -1.194 6.530 38.695 1.00 85.75 75 ALA A CA 1
ATOM 550 C C . ALA A 1 75 ? -1.269 5.332 37.732 1.00 85.75 75 ALA A C 1
ATOM 552 O O . ALA A 1 75 ? -0.757 5.421 36.616 1.00 85.75 75 ALA A O 1
ATOM 553 N N . ALA A 1 76 ? -1.907 4.224 38.132 1.00 86.44 76 ALA A N 1
ATOM 554 C CA . ALA A 1 76 ? -2.064 3.064 37.262 1.00 86.44 76 ALA A CA 1
ATOM 555 C C . ALA A 1 76 ? -3.116 3.318 36.171 1.00 86.44 76 ALA A C 1
ATOM 557 O O . ALA A 1 76 ? -2.889 2.946 35.019 1.00 86.44 76 ALA A O 1
ATOM 558 N N . MET A 1 77 ? -4.223 3.994 36.495 1.00 84.81 77 MET A N 1
ATOM 559 C CA . MET A 1 77 ? -5.214 4.417 35.502 1.00 84.81 77 MET A CA 1
ATOM 560 C C . MET A 1 77 ? -4.630 5.441 34.522 1.00 84.81 77 MET A C 1
ATOM 562 O O . MET A 1 77 ? -4.759 5.256 33.316 1.00 84.81 77 MET A O 1
ATOM 566 N N . VAL A 1 78 ? -3.910 6.456 35.012 1.00 85.00 78 VAL A N 1
ATOM 567 C CA . VAL A 1 78 ? -3.236 7.451 34.155 1.00 85.00 78 VAL A CA 1
ATOM 568 C C . VAL A 1 78 ? -2.237 6.779 33.212 1.00 85.00 78 VAL A C 1
ATOM 570 O O . VAL A 1 78 ? -2.221 7.067 32.017 1.00 85.00 78 VAL A O 1
ATOM 573 N N . ALA A 1 79 ? -1.426 5.845 33.718 1.00 86.31 79 ALA A N 1
ATOM 574 C CA . ALA A 1 79 ? -0.485 5.101 32.884 1.00 86.31 79 ALA A CA 1
ATOM 575 C C . ALA A 1 79 ? -1.198 4.259 31.814 1.00 86.31 79 ALA A C 1
ATOM 577 O O . ALA A 1 79 ? -0.711 4.153 30.689 1.00 86.31 79 ALA A O 1
ATOM 578 N N . LYS A 1 80 ? -2.356 3.677 32.146 1.00 86.25 80 LYS A N 1
ATOM 579 C CA . LYS A 1 80 ? -3.171 2.901 31.207 1.00 86.25 80 LYS A CA 1
ATOM 580 C C . LYS A 1 80 ? -3.782 3.780 30.114 1.00 86.25 80 LYS A C 1
ATOM 582 O O . LYS A 1 80 ? -3.712 3.406 28.948 1.00 86.25 80 LYS A O 1
ATOM 587 N N . ASP A 1 81 ? -4.340 4.928 30.483 1.00 84.25 81 ASP A N 1
ATOM 588 C CA . ASP A 1 81 ? -4.915 5.901 29.551 1.00 84.25 81 ASP A CA 1
ATOM 589 C C . ASP A 1 81 ? -3.836 6.446 28.596 1.00 84.25 81 ASP A C 1
ATOM 591 O O . ASP A 1 81 ? -4.022 6.451 27.381 1.00 84.25 81 ASP A O 1
ATOM 595 N N . GLN A 1 82 ? -2.654 6.787 29.122 1.00 85.56 82 GLN A N 1
ATOM 596 C CA . GLN A 1 82 ? -1.517 7.213 28.304 1.00 85.56 82 GLN A CA 1
ATOM 597 C C . GLN A 1 82 ? -1.036 6.105 27.360 1.00 85.56 82 GLN A C 1
ATOM 599 O O . GLN A 1 82 ? -0.729 6.371 26.202 1.00 85.56 82 GLN A O 1
ATOM 604 N N . ALA A 1 83 ? -0.956 4.859 27.836 1.00 84.88 83 ALA A N 1
ATOM 605 C CA . ALA A 1 83 ? -0.572 3.730 26.996 1.00 84.88 83 ALA A CA 1
ATOM 606 C C . ALA A 1 83 ? -1.590 3.479 25.874 1.00 84.88 83 ALA A C 1
ATOM 608 O O . ALA A 1 83 ? -1.186 3.128 24.768 1.00 84.88 83 ALA A O 1
ATOM 609 N N . ALA A 1 84 ? -2.884 3.679 26.142 1.00 81.94 84 ALA A N 1
ATOM 610 C CA . ALA A 1 84 ? -3.933 3.559 25.139 1.00 81.94 84 ALA A CA 1
ATOM 611 C C . A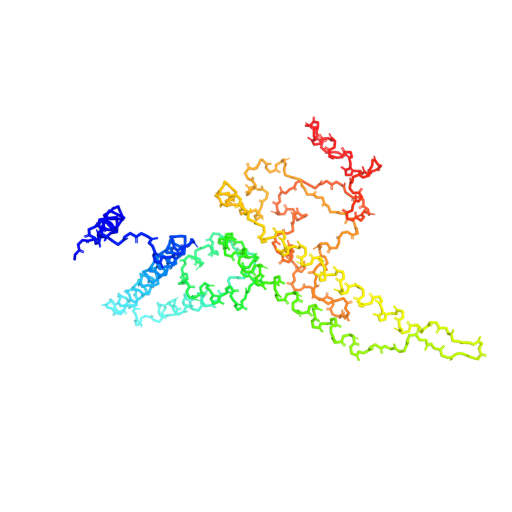LA A 1 84 ? -3.800 4.632 24.048 1.00 81.94 84 ALA A C 1
ATOM 613 O O . ALA A 1 84 ? -3.845 4.280 22.873 1.00 81.94 84 ALA A O 1
ATOM 614 N N . GLU A 1 85 ? -3.563 5.900 24.404 1.00 83.62 85 GLU A N 1
ATOM 615 C CA . GLU A 1 85 ? -3.338 6.953 23.400 1.00 83.62 85 GLU A CA 1
ATOM 616 C C . GLU A 1 85 ? -2.049 6.730 22.605 1.00 83.62 85 GLU A C 1
ATOM 618 O O . GLU A 1 85 ? -2.075 6.738 21.377 1.00 83.62 85 GLU A O 1
ATOM 623 N N . THR A 1 86 ? -0.938 6.401 23.271 1.00 83.88 86 THR A N 1
ATOM 624 C CA . THR A 1 86 ? 0.316 6.076 22.572 1.00 83.88 86 THR A CA 1
ATOM 625 C C . THR A 1 86 ? 0.136 4.896 21.612 1.00 83.88 86 THR A C 1
ATOM 627 O O . THR A 1 86 ? 0.673 4.914 20.510 1.00 83.88 86 THR A O 1
ATOM 630 N N . ALA A 1 87 ? -0.623 3.865 21.994 1.00 82.12 87 ALA A N 1
ATOM 631 C CA . ALA A 1 87 ? -0.885 2.718 21.126 1.00 82.12 87 ALA A CA 1
ATOM 632 C C . ALA A 1 87 ? -1.744 3.075 19.902 1.00 82.12 87 ALA A C 1
ATOM 634 O O . ALA A 1 87 ? -1.619 2.419 18.872 1.00 82.12 87 ALA A O 1
ATOM 635 N N . ARG A 1 88 ? -2.595 4.107 19.983 1.00 82.56 88 ARG A N 1
ATOM 636 C CA . ARG A 1 88 ? -3.381 4.598 18.839 1.00 82.56 88 ARG A CA 1
ATOM 637 C C . ARG A 1 88 ? -2.512 5.338 17.827 1.00 82.56 88 ARG A C 1
ATOM 639 O O . ARG A 1 88 ? -2.730 5.191 16.630 1.00 82.56 88 ARG A O 1
ATOM 646 N N . GLU A 1 89 ? -1.500 6.065 18.297 1.00 83.88 89 GLU A N 1
ATOM 647 C CA . GLU A 1 89 ? -0.542 6.791 17.450 1.00 83.88 89 GLU A CA 1
ATOM 648 C C . GLU A 1 89 ? 0.462 5.881 16.721 1.00 83.88 89 GLU A C 1
ATOM 650 O O . GLU A 1 89 ? 1.210 6.349 15.862 1.00 83.88 89 GLU A O 1
ATOM 655 N N . GLN A 1 90 ? 0.495 4.588 17.049 1.00 88.00 90 GLN A N 1
ATOM 656 C CA . GLN A 1 90 ? 1.419 3.621 16.466 1.00 88.00 90 GLN A CA 1
ATOM 657 C C . GLN A 1 90 ? 0.673 2.617 15.592 1.00 88.00 90 GLN A C 1
ATOM 659 O O . GLN A 1 90 ? -0.367 2.087 15.979 1.00 88.00 90 GLN A O 1
ATOM 664 N N . ILE A 1 91 ? 1.242 2.311 14.426 1.00 88.56 91 ILE A N 1
ATOM 665 C CA . ILE A 1 91 ? 0.736 1.228 13.583 1.00 88.56 91 ILE A CA 1
ATOM 666 C C . ILE A 1 91 ? 1.066 -0.104 14.272 1.00 88.56 91 ILE A C 1
ATOM 668 O O . ILE A 1 91 ? 2.221 -0.311 14.659 1.00 88.56 91 ILE A O 1
ATOM 672 N N . PRO A 1 92 ? 0.088 -1.016 14.438 1.00 90.75 92 PRO A N 1
ATOM 673 C CA . PRO A 1 92 ? 0.340 -2.343 14.970 1.00 90.75 92 PRO A CA 1
ATOM 674 C C . PRO A 1 92 ? 1.462 -3.050 14.212 1.00 90.75 92 PRO A C 1
ATOM 676 O O . PRO A 1 92 ? 1.543 -2.987 12.985 1.00 90.75 92 PRO A O 1
ATOM 679 N N . ALA A 1 93 ? 2.320 -3.754 14.950 1.00 84.69 93 ALA A N 1
ATOM 680 C CA . ALA A 1 93 ? 3.417 -4.497 14.350 1.00 84.69 93 ALA A CA 1
ATOM 681 C C . ALA A 1 93 ? 2.901 -5.554 13.361 1.00 84.69 93 ALA A C 1
ATOM 683 O O . ALA A 1 93 ? 1.793 -6.086 13.506 1.00 84.69 93 ALA A O 1
ATOM 684 N N . LYS A 1 94 ? 3.741 -5.907 12.385 1.00 73.00 94 LYS A N 1
ATOM 685 C CA . LYS A 1 94 ? 3.471 -7.013 11.459 1.00 73.00 94 LYS A CA 1
ATOM 686 C C . LYS A 1 94 ? 3.156 -8.300 12.235 1.00 73.00 94 LYS A C 1
ATOM 688 O O . LYS A 1 94 ? 3.699 -8.535 13.314 1.00 73.00 94 LYS A O 1
ATOM 693 N N . GLY A 1 95 ? 2.221 -9.092 11.714 1.00 72.56 95 GLY A N 1
ATOM 694 C CA . GLY A 1 95 ? 1.753 -10.320 12.364 1.00 72.56 95 GLY A CA 1
ATOM 695 C C . GLY A 1 95 ? 0.825 -10.111 13.569 1.00 72.56 95 GLY A C 1
ATOM 696 O O . GLY A 1 95 ? 0.417 -11.097 14.184 1.00 72.56 95 GLY A O 1
ATOM 697 N N . THR A 1 96 ? 0.458 -8.865 13.909 1.00 84.38 96 THR A N 1
ATOM 698 C CA . THR A 1 96 ? -0.604 -8.613 14.896 1.00 84.38 96 THR A CA 1
ATOM 699 C C . THR A 1 96 ? -1.903 -9.274 14.438 1.00 84.38 96 THR A C 1
ATOM 701 O O . THR A 1 96 ? -2.254 -9.233 13.261 1.00 84.38 96 THR A O 1
ATOM 704 N N . ASP A 1 97 ? -2.628 -9.880 15.380 1.00 85.06 97 ASP A N 1
ATOM 705 C CA . ASP A 1 97 ? -3.913 -10.520 15.110 1.00 85.06 97 ASP A CA 1
ATOM 706 C C . ASP A 1 97 ? -4.875 -9.567 14.355 1.00 85.06 97 ASP A C 1
ATOM 708 O O . ASP A 1 97 ? -5.135 -8.461 14.847 1.00 85.06 97 ASP A O 1
ATOM 712 N N . PRO A 1 98 ? -5.453 -9.977 13.205 1.00 85.62 98 PRO A N 1
ATOM 713 C CA . PRO A 1 98 ? -6.282 -9.098 12.378 1.00 85.62 98 PRO A CA 1
ATOM 714 C C . PRO A 1 98 ? -7.507 -8.523 13.094 1.00 85.62 98 PRO A C 1
ATOM 716 O O . PRO A 1 98 ? -7.941 -7.416 12.784 1.00 85.62 98 PRO A O 1
ATOM 719 N N . ALA A 1 99 ? -8.080 -9.232 14.073 1.00 84.06 99 ALA A N 1
ATOM 720 C CA . ALA A 1 99 ? -9.198 -8.691 14.846 1.00 84.06 99 ALA A CA 1
ATOM 721 C C . ALA A 1 99 ? -8.744 -7.568 15.793 1.00 84.06 99 ALA A C 1
ATOM 723 O O . ALA A 1 99 ? -9.500 -6.630 16.052 1.00 84.06 99 ALA A O 1
ATOM 724 N N . SER A 1 100 ? -7.510 -7.639 16.287 1.00 87.62 100 SER A N 1
ATOM 725 C CA . SER A 1 100 ? -6.887 -6.585 17.090 1.00 87.62 100 SER A CA 1
ATOM 726 C C . SER A 1 100 ? -6.504 -5.376 16.236 1.00 87.62 100 SER A C 1
ATOM 728 O O . SER A 1 100 ? -6.798 -4.250 16.631 1.00 87.62 100 SER A O 1
ATOM 730 N N . VAL A 1 101 ? -5.957 -5.603 15.035 1.00 91.12 101 VAL A N 1
ATOM 731 C CA . VAL A 1 101 ? -5.728 -4.539 14.040 1.00 91.12 101 VAL A CA 1
ATOM 732 C C . VAL A 1 101 ? -7.037 -3.849 13.682 1.00 91.12 101 VAL A C 1
ATOM 734 O O . VAL A 1 101 ? -7.099 -2.624 13.700 1.00 91.12 101 VAL A O 1
ATOM 737 N N . LYS A 1 102 ? -8.102 -4.613 13.411 1.00 88.44 102 LYS A N 1
ATOM 738 C CA . LYS A 1 102 ? -9.405 -4.037 13.074 1.00 88.44 102 LYS A CA 1
ATOM 739 C C . LYS A 1 102 ? -9.935 -3.150 14.200 1.00 88.44 102 LYS A C 1
ATOM 741 O O . LYS A 1 102 ? -10.399 -2.051 13.937 1.00 88.44 102 LYS A O 1
ATOM 746 N N . LYS A 1 103 ? -9.833 -3.595 15.457 1.00 88.56 103 LYS A N 1
ATOM 747 C CA . LYS A 1 103 ? -10.227 -2.779 16.618 1.00 88.56 103 LYS A CA 1
ATOM 748 C C . LYS A 1 103 ? -9.411 -1.497 16.737 1.00 88.56 103 LYS A C 1
ATOM 750 O O . LYS A 1 103 ? -9.975 -0.469 17.089 1.00 88.56 103 LYS A O 1
ATOM 755 N N . TRP A 1 104 ? -8.105 -1.567 16.480 1.00 92.25 104 TRP A N 1
ATOM 756 C CA . TRP A 1 104 ? -7.259 -0.379 16.432 1.00 92.25 104 TRP A CA 1
ATOM 757 C C . TRP A 1 104 ? -7.730 0.569 15.326 1.00 92.25 104 TRP A C 1
ATOM 759 O O . TRP A 1 104 ? -8.012 1.722 15.627 1.00 92.25 104 TRP A O 1
ATOM 769 N N . TRP A 1 105 ? -7.917 0.067 14.100 1.00 92.31 105 TRP A N 1
ATOM 770 C CA . TRP A 1 105 ? -8.361 0.854 12.947 1.00 92.31 105 TRP A CA 1
ATOM 771 C C . TRP A 1 105 ? -9.730 1.512 13.167 1.00 92.31 105 TRP A C 1
ATOM 773 O O . TRP A 1 105 ? -9.882 2.710 12.945 1.00 92.31 105 TRP A O 1
ATOM 783 N N . ASP A 1 106 ? -10.711 0.748 13.658 1.00 88.25 106 ASP A N 1
ATOM 784 C CA . ASP A 1 106 ? -12.063 1.234 13.964 1.00 88.25 106 ASP A CA 1
ATOM 785 C C . ASP A 1 106 ? -12.056 2.301 15.081 1.00 88.25 106 ASP A C 1
ATOM 787 O O . ASP A 1 106 ? -12.968 3.116 15.152 1.00 88.25 106 ASP A O 1
ATOM 791 N N . GLY A 1 107 ? -11.038 2.304 15.952 1.00 86.06 107 GLY A N 1
ATOM 792 C CA . GLY A 1 107 ? -10.855 3.298 17.015 1.00 86.06 107 GLY A CA 1
ATOM 793 C C . GLY A 1 107 ? -10.080 4.551 16.587 1.00 86.06 107 GLY A C 1
ATOM 794 O O . GLY A 1 107 ? -9.755 5.398 17.429 1.00 86.06 107 GLY A O 1
ATOM 795 N N . LEU A 1 108 ? -9.719 4.671 15.309 1.00 87.25 108 LEU A N 1
ATOM 796 C CA . LEU A 1 108 ? -9.121 5.874 14.734 1.00 87.25 108 LEU A CA 1
ATOM 797 C C . LEU A 1 108 ? -10.208 6.789 14.167 1.00 87.25 108 LEU A C 1
ATOM 799 O O . LEU A 1 108 ? -11.150 6.337 13.521 1.00 87.25 108 LEU A O 1
ATOM 803 N N . THR A 1 109 ? -10.038 8.094 14.356 1.00 84.31 109 THR A N 1
ATOM 804 C CA . THR A 1 109 ? -10.774 9.110 13.595 1.00 84.31 109 THR A CA 1
ATOM 805 C C . THR A 1 109 ? -10.359 9.058 12.128 1.00 84.31 109 THR A C 1
ATOM 807 O O . THR A 1 109 ? -9.247 8.638 11.805 1.00 84.31 109 THR A O 1
ATOM 810 N N . GLU A 1 110 ? -11.207 9.542 11.224 1.00 80.06 110 GLU A N 1
ATOM 811 C CA . GLU A 1 110 ? -10.878 9.551 9.796 1.00 80.06 110 GLU A CA 1
ATOM 812 C C . GLU A 1 110 ? -9.613 10.370 9.494 1.00 80.06 110 GLU A C 1
ATOM 814 O O . GLU A 1 110 ? -8.782 9.958 8.691 1.00 80.06 110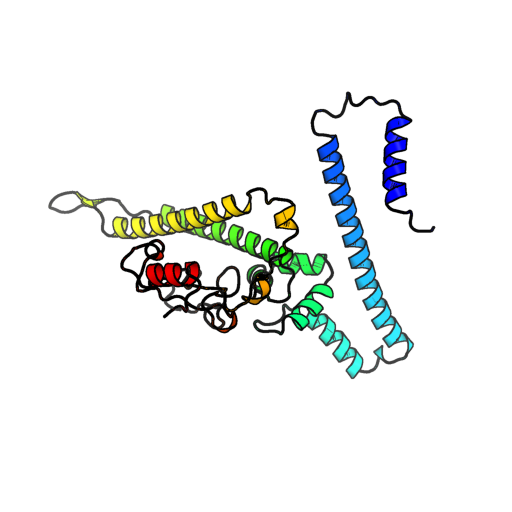 GLU A O 1
ATOM 819 N N . THR A 1 111 ? -9.376 11.464 10.226 1.00 78.44 111 THR A N 1
ATOM 820 C CA . THR A 1 111 ? -8.131 12.242 10.117 1.00 78.44 111 THR A CA 1
ATOM 821 C C . THR A 1 111 ? -6.899 11.420 10.517 1.00 78.44 111 THR A C 1
ATOM 823 O O . THR A 1 111 ? -5.880 11.473 9.828 1.00 78.44 111 THR A O 1
ATOM 826 N N . GLU A 1 112 ? -6.971 10.634 11.598 1.00 86.94 112 GLU A N 1
ATOM 827 C CA . GLU A 1 112 ? -5.892 9.713 11.989 1.00 86.94 112 GLU A CA 1
ATOM 828 C C . GLU A 1 112 ? -5.708 8.603 10.938 1.00 86.94 112 GLU A C 1
ATOM 830 O O . GLU A 1 112 ? -4.578 8.320 10.539 1.00 86.94 112 GLU A O 1
ATOM 835 N N . GLN A 1 113 ? -6.802 8.030 10.422 1.00 90.88 113 GLN A N 1
ATOM 836 C CA . GLN A 1 113 ? -6.766 7.025 9.353 1.00 90.88 113 GLN A CA 1
ATOM 837 C C . GLN A 1 113 ? -6.093 7.571 8.085 1.00 90.88 113 GLN A C 1
ATOM 839 O O . GLN A 1 113 ? -5.144 6.965 7.587 1.00 90.88 113 GLN A O 1
ATOM 844 N N . GLN A 1 114 ? -6.516 8.739 7.590 1.00 88.44 114 GLN A N 1
ATOM 845 C CA . GLN A 1 114 ? -5.928 9.380 6.409 1.00 88.44 114 GLN A CA 1
ATOM 846 C C . GLN A 1 114 ? -4.457 9.737 6.628 1.00 88.44 114 GLN A C 1
ATOM 848 O O . GLN A 1 114 ? -3.644 9.568 5.718 1.00 88.44 114 GLN A O 1
ATOM 853 N N . LYS A 1 115 ? -4.086 10.162 7.843 1.00 88.69 115 LYS A N 1
ATOM 854 C CA . LYS A 1 115 ? -2.684 10.387 8.201 1.00 88.69 115 LYS A CA 1
ATOM 855 C C . LYS A 1 115 ? -1.863 9.104 8.051 1.00 88.69 115 LYS A C 1
ATOM 857 O O . LYS A 1 115 ? -0.809 9.149 7.427 1.00 88.69 115 LYS A O 1
ATOM 862 N N . PHE A 1 116 ? -2.330 7.963 8.562 1.00 93.12 116 PHE A N 1
ATOM 863 C CA . PHE A 1 116 ? -1.606 6.696 8.403 1.00 93.12 116 PHE A CA 1
ATOM 864 C C . PHE A 1 116 ? -1.550 6.225 6.948 1.00 93.12 116 PHE A C 1
ATOM 866 O O . PHE A 1 116 ? -0.494 5.780 6.503 1.00 93.12 116 PHE A O 1
ATOM 873 N N . ILE A 1 117 ? -2.644 6.363 6.189 1.00 91.12 117 ILE A N 1
ATOM 874 C CA . ILE A 1 117 ? -2.668 6.035 4.755 1.00 91.12 117 ILE A CA 1
ATOM 875 C C . ILE A 1 117 ? -1.623 6.863 4.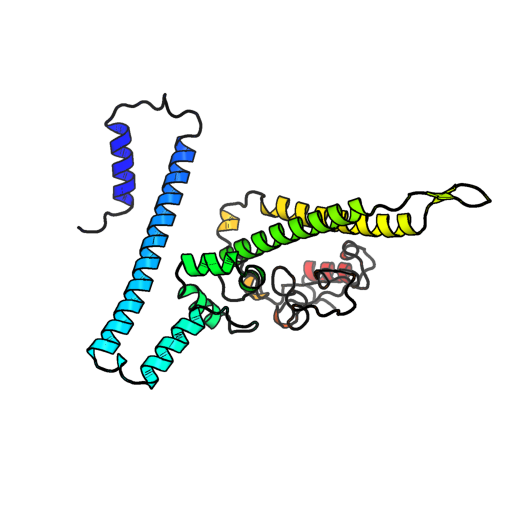007 1.00 91.12 117 ILE A C 1
ATOM 877 O O . ILE A 1 117 ? -0.903 6.333 3.167 1.00 91.12 117 ILE A O 1
ATOM 881 N N . HIS A 1 118 ? -1.523 8.157 4.309 1.00 87.56 118 HIS A N 1
ATOM 882 C CA . HIS A 1 118 ? -0.596 9.054 3.636 1.00 87.56 118 HIS A CA 1
ATOM 883 C C . HIS A 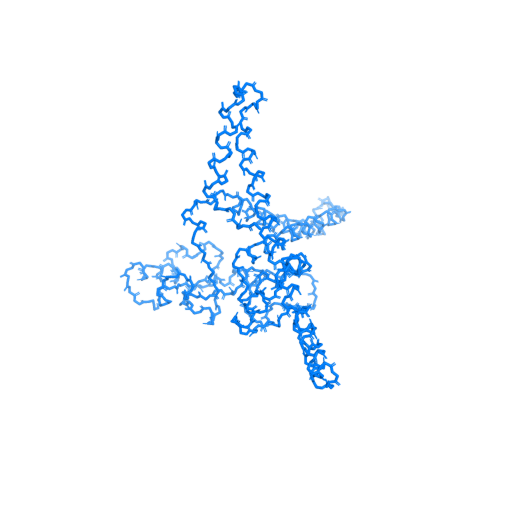1 118 ? 0.856 8.855 4.089 1.00 87.56 118 HIS A C 1
ATOM 885 O O . HIS A 1 118 ? 1.759 8.763 3.258 1.00 87.56 118 HIS A O 1
ATOM 891 N N . ASP A 1 119 ? 1.110 8.793 5.392 1.00 87.38 119 ASP A N 1
ATOM 892 C CA . ASP A 1 119 ? 2.470 8.795 5.933 1.00 87.38 119 ASP A CA 1
ATOM 893 C C . ASP A 1 119 ? 3.112 7.403 5.871 1.00 87.38 119 ASP A C 1
ATOM 895 O O . ASP A 1 119 ? 4.321 7.291 5.659 1.00 87.38 119 ASP A O 1
ATOM 899 N N . ASN A 1 120 ? 2.309 6.341 5.993 1.00 88.25 120 ASN A N 1
ATOM 900 C CA . ASN A 1 120 ? 2.766 4.951 6.078 1.00 88.25 120 ASN A CA 1
ATOM 901 C C . ASN A 1 120 ? 1.959 3.986 5.177 1.00 88.25 120 ASN A C 1
ATOM 903 O O . ASN A 1 120 ? 1.489 2.943 5.648 1.00 88.25 120 ASN A O 1
ATOM 907 N N . PRO A 1 121 ? 1.790 4.289 3.876 1.00 86.69 121 PRO A N 1
ATOM 908 C CA . PRO A 1 121 ? 0.992 3.464 2.972 1.00 86.69 121 PRO A CA 1
ATOM 909 C C . PRO A 1 121 ? 1.532 2.041 2.806 1.00 86.69 121 PRO A C 1
ATOM 911 O O . PRO A 1 121 ? 0.769 1.115 2.554 1.00 86.69 121 PRO A O 1
ATOM 914 N N . ASP A 1 122 ? 2.841 1.837 2.928 1.00 79.69 122 ASP A N 1
ATOM 915 C CA . ASP A 1 122 ? 3.508 0.534 2.852 1.00 79.69 122 ASP A CA 1
ATOM 916 C C . ASP A 1 122 ? 3.124 -0.387 4.016 1.00 79.69 122 ASP A C 1
ATOM 918 O O . ASP A 1 122 ? 2.974 -1.597 3.832 1.00 79.69 122 ASP A O 1
ATOM 922 N N . GLN A 1 123 ? 2.915 0.191 5.200 1.00 86.06 123 GLN A N 1
ATOM 923 C CA . GLN A 1 123 ? 2.474 -0.541 6.381 1.00 86.06 123 GLN A CA 1
ATOM 924 C C . GLN A 1 123 ? 0.966 -0.773 6.332 1.00 86.06 123 GLN A C 1
ATOM 926 O O . GLN A 1 123 ? 0.526 -1.913 6.443 1.00 86.06 123 GLN A O 1
ATOM 931 N N . VAL A 1 124 ? 0.174 0.278 6.090 1.00 87.81 124 VAL A N 1
ATOM 932 C CA . VAL A 1 124 ? -1.297 0.190 6.051 1.00 87.81 124 VAL A CA 1
ATOM 933 C C . VAL A 1 124 ? -1.780 -0.736 4.932 1.00 87.81 124 VAL A C 1
ATOM 935 O O . VAL A 1 124 ? -2.660 -1.563 5.158 1.00 87.81 124 VAL A O 1
ATOM 938 N N . GLY A 1 125 ? -1.183 -0.649 3.741 1.00 83.19 125 GLY A N 1
ATOM 939 C CA . GLY A 1 125 ? -1.570 -1.444 2.572 1.00 83.19 125 GLY A CA 1
ATOM 940 C C . GLY A 1 125 ? -1.363 -2.953 2.725 1.00 83.19 125 GLY A C 1
ATOM 941 O O . GLY A 1 125 ? -1.998 -3.729 2.011 1.00 83.19 125 GLY A O 1
ATOM 942 N N . ASN A 1 126 ? -0.525 -3.367 3.681 1.00 80.31 126 ASN A N 1
ATOM 943 C CA . ASN A 1 126 ? -0.184 -4.765 3.951 1.00 80.31 126 ASN A CA 1
ATOM 944 C C . ASN A 1 126 ? -0.701 -5.273 5.308 1.00 80.31 126 ASN A C 1
ATOM 946 O O . ASN A 1 126 ? -0.459 -6.429 5.652 1.00 80.31 126 ASN A O 1
ATOM 950 N N . LEU A 1 127 ? -1.389 -4.437 6.093 1.00 84.38 127 LEU A N 1
ATOM 951 C CA . LEU A 1 127 ? -1.795 -4.788 7.452 1.00 84.38 127 LEU A CA 1
ATOM 952 C C . LEU A 1 127 ? -3.152 -5.509 7.461 1.00 84.38 127 LEU A C 1
ATOM 954 O O . LEU A 1 127 ? -4.207 -4.900 7.268 1.00 84.38 127 LEU A O 1
ATOM 958 N N . ASP A 1 128 ? -3.123 -6.822 7.699 1.00 81.38 128 ASP A N 1
ATOM 959 C CA . ASP A 1 128 ? -4.327 -7.652 7.817 1.00 81.38 128 ASP A CA 1
ATOM 960 C C . ASP A 1 128 ? -5.240 -7.133 8.943 1.00 81.38 128 ASP A C 1
ATOM 962 O O . ASP A 1 128 ? -4.806 -6.938 10.076 1.00 81.38 128 ASP A O 1
ATOM 966 N N . GLY A 1 129 ? -6.527 -6.935 8.642 1.00 83.25 129 GLY A N 1
ATOM 967 C CA . GLY A 1 129 ? -7.510 -6.354 9.568 1.00 83.25 129 GLY A CA 1
ATOM 968 C C . GLY A 1 129 ? -7.879 -4.898 9.267 1.00 83.25 129 GLY A C 1
ATOM 969 O O . GLY A 1 129 ? -8.927 -4.442 9.725 1.00 83.25 129 GLY A O 1
ATOM 970 N N . VAL A 1 130 ? -7.088 -4.199 8.445 1.00 88.25 130 VAL A N 1
ATOM 971 C CA . VAL A 1 130 ? -7.480 -2.916 7.840 1.00 88.25 130 VAL A CA 1
ATOM 972 C C . VAL A 1 130 ? -8.486 -3.171 6.699 1.00 88.25 130 VAL A C 1
ATOM 974 O O . VAL A 1 130 ? -8.287 -4.116 5.929 1.00 88.25 130 VAL A O 1
ATOM 977 N N . PRO A 1 131 ? -9.563 -2.368 6.547 1.00 85.69 131 PRO A N 1
ATOM 978 C CA . PRO A 1 131 ? -10.543 -2.538 5.470 1.00 85.69 131 PRO A CA 1
ATOM 979 C C . PRO A 1 131 ? -9.911 -2.572 4.071 1.00 85.69 131 PRO A C 1
ATOM 981 O O . PRO A 1 131 ? -9.017 -1.783 3.768 1.00 85.69 131 PRO A O 1
ATOM 984 N N . ALA A 1 132 ? -10.407 -3.432 3.176 1.00 76.00 132 ALA A N 1
ATOM 985 C CA . ALA A 1 132 ? -9.782 -3.641 1.866 1.00 76.00 132 ALA A CA 1
ATOM 986 C C . ALA A 1 132 ? -9.720 -2.363 1.016 1.00 76.00 132 ALA A C 1
ATOM 988 O O . ALA A 1 132 ? -8.697 -2.105 0.389 1.00 76.00 132 ALA A O 1
ATOM 989 N N . ALA A 1 133 ? -10.767 -1.532 1.048 1.00 77.75 133 ALA A N 1
ATOM 990 C CA . ALA A 1 133 ? -10.793 -0.248 0.344 1.00 77.75 133 ALA A CA 1
ATOM 991 C C . ALA A 1 133 ? -9.697 0.721 0.827 1.00 77.75 133 ALA A C 1
ATOM 993 O O . ALA A 1 133 ? -9.078 1.416 0.025 1.00 77.75 133 ALA A O 1
ATOM 994 N N . VAL A 1 134 ? -9.410 0.727 2.131 1.00 85.69 134 VAL A N 1
ATOM 995 C CA . VAL A 1 134 ? -8.317 1.517 2.714 1.00 85.69 134 VAL A CA 1
ATOM 996 C C . VAL A 1 134 ? -6.967 0.980 2.251 1.00 85.69 134 VAL A C 1
ATOM 998 O O . VAL A 1 134 ? -6.083 1.749 1.874 1.00 85.69 134 VAL A O 1
ATOM 1001 N N . ARG A 1 135 ? -6.791 -0.344 2.258 1.00 86.00 135 ARG A N 1
ATOM 1002 C CA . ARG A 1 135 ? -5.543 -0.957 1.792 1.00 86.00 135 ARG A CA 1
ATOM 1003 C C . ARG A 1 135 ? -5.318 -0.718 0.305 1.00 86.00 135 ARG A C 1
ATOM 1005 O O . ARG A 1 135 ? -4.190 -0.445 -0.082 1.00 86.00 135 ARG A O 1
ATOM 1012 N N . ASP A 1 136 ? -6.368 -0.760 -0.515 1.00 81.00 136 ASP A N 1
ATOM 1013 C CA . ASP A 1 136 ? -6.313 -0.371 -1.930 1.00 81.00 136 ASP A CA 1
ATOM 1014 C C . ASP A 1 136 ? -5.860 1.087 -2.080 1.00 81.00 136 ASP A C 1
ATOM 1016 O O . ASP A 1 136 ? -4.915 1.356 -2.819 1.00 81.00 136 ASP A O 1
ATOM 1020 N N . GLN A 1 137 ? -6.437 2.017 -1.309 1.00 84.00 137 GLN A N 1
ATOM 1021 C CA . GLN A 1 137 ? -6.008 3.420 -1.298 1.00 84.00 137 GLN A CA 1
ATOM 1022 C C . GLN A 1 137 ? -4.514 3.562 -0.947 1.00 84.00 137 GLN A C 1
ATOM 1024 O O . GLN A 1 137 ? -3.770 4.245 -1.656 1.00 84.00 137 GLN A O 1
ATOM 1029 N N . ALA A 1 138 ? -4.054 2.891 0.111 1.00 84.88 138 ALA A N 1
ATOM 1030 C CA . ALA A 1 138 ? -2.650 2.888 0.516 1.00 84.88 138 ALA A CA 1
ATOM 1031 C C . ALA A 1 138 ? -1.738 2.261 -0.561 1.00 84.88 138 ALA A C 1
ATOM 1033 O O . ALA A 1 138 ? -0.698 2.819 -0.917 1.00 84.88 138 ALA A O 1
ATOM 1034 N N . ASN A 1 139 ? -2.156 1.146 -1.161 1.00 84.00 139 ASN A N 1
ATOM 1035 C CA . ASN A 1 139 ? -1.411 0.454 -2.211 1.00 84.00 139 ASN A CA 1
ATOM 1036 C C . ASN A 1 139 ? -1.330 1.263 -3.514 1.00 84.00 139 ASN A C 1
ATOM 1038 O O . ASN A 1 139 ? -0.286 1.260 -4.168 1.00 84.00 139 ASN A O 1
ATOM 1042 N N . ARG A 1 140 ? -2.363 2.037 -3.859 1.00 86.44 140 ARG A N 1
ATOM 1043 C CA . ARG A 1 140 ? -2.318 3.003 -4.971 1.00 86.44 140 ARG A CA 1
ATOM 1044 C C . ARG A 1 140 ? -1.329 4.136 -4.707 1.00 86.44 140 ARG A C 1
ATOM 1046 O O . ARG A 1 140 ? -0.585 4.518 -5.612 1.00 86.44 140 ARG A O 1
ATOM 1053 N N . LEU A 1 141 ? -1.249 4.629 -3.469 1.00 83.12 141 LEU A N 1
ATOM 1054 C CA . LEU A 1 141 ? -0.231 5.613 -3.092 1.00 83.12 141 LEU A CA 1
ATOM 1055 C C . LEU A 1 141 ? 1.187 5.026 -3.201 1.00 83.12 141 LEU A C 1
ATOM 1057 O O . LEU A 1 141 ? 2.080 5.682 -3.740 1.00 83.12 141 LEU A O 1
ATOM 1061 N N . ASN A 1 142 ? 1.387 3.775 -2.768 1.00 83.69 142 ASN A N 1
ATOM 1062 C CA . ASN A 1 142 ? 2.650 3.052 -2.963 1.00 83.69 142 ASN A CA 1
ATOM 1063 C C . ASN A 1 142 ? 3.012 2.912 -4.446 1.00 83.69 142 ASN A C 1
ATOM 1065 O O . ASN A 1 142 ? 4.171 3.114 -4.810 1.00 83.69 142 ASN A O 1
ATOM 1069 N N . LEU A 1 143 ? 2.037 2.597 -5.303 1.00 82.00 143 LEU A N 1
ATOM 1070 C CA . LEU A 1 143 ? 2.231 2.492 -6.750 1.00 82.00 143 LEU A CA 1
ATOM 1071 C C . LEU A 1 143 ? 2.680 3.830 -7.355 1.00 82.00 143 LEU A C 1
ATOM 1073 O O . LEU A 1 143 ? 3.681 3.869 -8.070 1.00 82.00 143 LEU A O 1
ATOM 1077 N N . THR A 1 144 ? 2.015 4.930 -6.990 1.00 85.25 144 THR A N 1
ATOM 1078 C CA . THR A 1 144 ? 2.387 6.281 -7.444 1.00 85.25 144 THR A CA 1
ATOM 1079 C C . THR A 1 144 ? 3.808 6.654 -7.007 1.00 85.25 144 THR A C 1
ATOM 1081 O O . THR A 1 144 ? 4.598 7.155 -7.810 1.00 85.25 144 THR A O 1
ATOM 1084 N N . ARG A 1 145 ? 4.174 6.375 -5.747 1.00 84.38 145 ARG A N 1
ATOM 1085 C CA . ARG A 1 145 ? 5.537 6.615 -5.235 1.00 84.38 145 ARG A CA 1
ATOM 1086 C C . ARG A 1 145 ? 6.576 5.789 -5.993 1.00 84.38 145 ARG A C 1
ATOM 1088 O O . ARG A 1 145 ? 7.592 6.326 -6.418 1.00 84.38 145 ARG A O 1
ATOM 1095 N N . ALA A 1 146 ? 6.285 4.513 -6.239 1.00 80.88 146 ALA A N 1
ATOM 1096 C CA . ALA A 1 146 ? 7.163 3.615 -6.982 1.00 80.88 146 ALA A CA 1
ATOM 1097 C C . ALA A 1 146 ? 7.433 4.096 -8.417 1.00 80.88 146 ALA A C 1
ATOM 1099 O O . ALA A 1 146 ? 8.569 4.039 -8.886 1.00 80.88 146 ALA A O 1
ATOM 1100 N N . GLN A 1 147 ? 6.399 4.581 -9.109 1.00 83.44 147 GLN A N 1
ATOM 1101 C CA . GLN A 1 147 ? 6.535 5.160 -10.447 1.00 83.44 147 GLN A CA 1
ATOM 1102 C C . GLN A 1 147 ? 7.413 6.415 -10.424 1.00 83.44 147 GLN A C 1
ATOM 1104 O O . GLN A 1 147 ? 8.310 6.545 -11.257 1.00 83.44 147 GLN A O 1
ATOM 1109 N N . ALA A 1 148 ? 7.194 7.312 -9.456 1.00 82.81 148 ALA A N 1
ATOM 1110 C CA . ALA A 1 148 ? 7.988 8.530 -9.306 1.00 82.81 148 ALA A CA 1
ATOM 1111 C C . ALA A 1 148 ? 9.473 8.222 -9.041 1.00 82.81 148 ALA A C 1
ATOM 1113 O O . ALA A 1 148 ? 10.348 8.827 -9.665 1.00 82.81 148 ALA A O 1
ATOM 1114 N N . ASP A 1 149 ? 9.760 7.243 -8.181 1.00 81.94 149 ASP A N 1
ATOM 1115 C CA . ASP A 1 149 ? 11.127 6.815 -7.879 1.00 81.94 149 ASP A CA 1
ATOM 1116 C C . ASP A 1 149 ? 11.829 6.212 -9.101 1.00 81.94 149 ASP A C 1
ATOM 1118 O O . ASP A 1 149 ? 12.971 6.573 -9.392 1.00 81.94 149 ASP A O 1
ATOM 1122 N N . LEU A 1 150 ? 11.152 5.339 -9.858 1.00 82.25 150 LEU A N 1
ATOM 1123 C CA . LEU A 1 150 ? 11.705 4.768 -11.093 1.00 82.25 150 LEU A CA 1
ATOM 1124 C C . LEU A 1 150 ? 11.943 5.842 -12.155 1.00 82.25 150 LEU A C 1
ATOM 1126 O O . LEU A 1 150 ? 12.993 5.847 -12.796 1.00 82.25 150 LEU A O 1
ATOM 1130 N N . GLN A 1 151 ? 11.010 6.784 -12.313 1.00 90.50 151 GLN A N 1
ATOM 1131 C CA . GLN A 1 151 ? 11.175 7.905 -13.235 1.00 90.50 151 GLN A CA 1
ATOM 1132 C C . GLN A 1 151 ? 12.385 8.763 -12.851 1.00 90.50 151 GLN A C 1
ATOM 1134 O O . GLN A 1 151 ? 13.148 9.187 -13.724 1.00 90.50 151 GLN A O 1
ATOM 1139 N N . LYS A 1 152 ? 12.592 9.002 -11.550 1.00 89.94 152 LYS A N 1
ATOM 1140 C CA . LYS A 1 152 ? 13.761 9.728 -11.052 1.00 89.94 152 LYS A CA 1
ATOM 1141 C C . LYS A 1 152 ? 15.054 8.962 -11.338 1.00 89.94 152 LYS A C 1
ATOM 1143 O O . LYS A 1 152 ? 15.984 9.563 -11.865 1.00 89.94 152 LYS A O 1
ATOM 1148 N N . GLN A 1 153 ? 15.106 7.662 -11.042 1.00 85.88 153 GLN A N 1
ATOM 1149 C CA . GLN A 1 153 ? 16.274 6.815 -11.321 1.00 85.88 153 GLN A CA 1
ATOM 1150 C C . GLN A 1 153 ? 16.628 6.804 -12.809 1.00 85.88 153 GLN A C 1
ATOM 1152 O O . GLN A 1 153 ? 17.792 6.978 -13.158 1.00 85.88 153 GLN A O 1
ATOM 1157 N N . LEU A 1 154 ? 15.627 6.670 -13.683 1.00 91.06 154 LEU A N 1
ATOM 1158 C CA . LEU A 1 154 ? 15.816 6.725 -15.130 1.00 91.06 154 LEU A CA 1
ATOM 1159 C C . LEU A 1 154 ? 16.381 8.086 -15.560 1.00 91.06 154 LEU A C 1
ATOM 1161 O O . LEU A 1 154 ? 17.383 8.144 -16.264 1.00 91.06 154 LEU A O 1
ATOM 1165 N N . SER A 1 155 ? 15.793 9.175 -15.060 1.00 95.00 155 SER A N 1
ATOM 1166 C CA . SER A 1 155 ? 16.235 10.539 -15.381 1.00 95.00 155 SER A CA 1
ATOM 1167 C C . SER A 1 155 ? 17.656 10.827 -14.884 1.00 95.00 155 SER A C 1
ATOM 1169 O O . SER A 1 155 ? 18.400 11.573 -15.516 1.00 95.00 155 SER A O 1
ATOM 1171 N N . ASP A 1 156 ? 18.040 10.284 -13.728 1.00 92.81 156 ASP A N 1
ATOM 1172 C CA . ASP A 1 156 ? 19.388 10.436 -13.177 1.00 92.81 156 ASP A CA 1
ATOM 1173 C C . ASP A 1 156 ? 20.408 9.583 -13.949 1.00 92.81 156 ASP A C 1
ATOM 1175 O O . ASP A 1 156 ? 21.497 10.073 -14.248 1.00 92.81 156 ASP A O 1
ATOM 1179 N N . LEU A 1 157 ? 20.036 8.364 -14.357 1.00 91.88 157 LEU A N 1
ATOM 1180 C CA . LEU A 1 157 ? 20.861 7.498 -15.202 1.00 91.88 157 LEU A CA 1
ATOM 1181 C C . LEU A 1 157 ? 21.110 8.124 -16.584 1.00 91.88 157 LEU A C 1
ATOM 1183 O O . LEU A 1 157 ? 22.243 8.118 -17.068 1.00 91.88 157 LEU A O 1
ATOM 1187 N N . GLU A 1 158 ? 20.082 8.713 -17.198 1.00 93.94 158 GLU A N 1
ATOM 1188 C CA . GLU A 1 158 ? 20.168 9.386 -18.502 1.00 93.94 158 GLU A CA 1
ATOM 1189 C C . GLU A 1 158 ? 21.141 10.574 -18.499 1.00 93.94 158 GLU A C 1
ATOM 1191 O O . GLU A 1 158 ? 21.849 10.796 -19.477 1.00 93.94 158 GLU A O 1
ATOM 1196 N N . LYS A 1 159 ? 21.276 11.298 -17.378 1.00 95.81 159 LYS A N 1
ATOM 1197 C CA . LYS A 1 159 ? 22.280 12.375 -17.241 1.00 95.81 159 LYS A CA 1
ATOM 1198 C C . LYS A 1 159 ? 23.722 11.864 -17.263 1.00 95.81 159 LYS A C 1
ATOM 1200 O O . LYS A 1 159 ? 24.637 12.654 -17.484 1.00 95.81 159 LYS A O 1
ATOM 1205 N N . SER A 1 160 ? 23.922 10.579 -16.984 1.00 92.75 160 SER A N 1
ATOM 1206 C CA . SER A 1 160 ? 25.231 9.926 -16.912 1.00 92.75 160 SER A CA 1
ATOM 1207 C C . SER A 1 160 ? 25.535 9.046 -18.128 1.00 92.75 160 SER A C 1
ATOM 1209 O O . SER A 1 160 ? 26.403 8.181 -18.040 1.00 92.75 160 SER A O 1
ATOM 1211 N N . GLU A 1 161 ? 24.833 9.253 -19.251 1.00 94.00 161 GLU A N 1
ATOM 1212 C CA . GLU A 1 161 ? 25.045 8.494 -20.487 1.00 94.00 161 GLU A CA 1
ATOM 1213 C C . GLU A 1 161 ? 26.525 8.539 -20.926 1.00 94.00 161 GLU A C 1
ATOM 1215 O O . GLU A 1 161 ? 27.061 9.616 -21.221 1.00 94.00 161 GLU A O 1
ATOM 1220 N N . PRO A 1 162 ? 27.220 7.386 -20.969 1.00 92.19 162 PRO A N 1
ATOM 1221 C CA . PRO A 1 162 ? 28.581 7.311 -21.477 1.00 92.19 162 PRO A CA 1
ATOM 1222 C C . PRO A 1 162 ? 28.579 7.396 -23.008 1.00 92.19 162 PRO A C 1
ATOM 1224 O O . PRO A 1 162 ? 27.577 7.138 -23.672 1.00 92.19 162 PRO A O 1
ATOM 1227 N N . LEU A 1 163 ? 29.735 7.709 -23.599 1.00 91.69 163 LEU A N 1
ATOM 1228 C CA . LEU A 1 163 ? 29.880 7.715 -25.057 1.00 91.69 163 LEU A CA 1
ATOM 1229 C C . LEU A 1 163 ? 29.466 6.362 -25.648 1.00 91.69 163 LEU A C 1
ATOM 1231 O O . LEU A 1 163 ? 29.965 5.320 -25.226 1.00 91.69 163 LEU A O 1
ATOM 1235 N N . SER A 1 164 ? 28.612 6.389 -26.672 1.00 88.69 164 SER A N 1
ATOM 1236 C CA . SER A 1 164 ? 28.111 5.179 -27.335 1.00 88.69 164 SER A CA 1
ATOM 1237 C C . SER A 1 164 ? 29.184 4.403 -28.099 1.00 88.69 164 SER A C 1
ATOM 1239 O O . SER A 1 164 ? 29.056 3.197 -28.314 1.00 88.69 164 SER A O 1
ATOM 1241 N N . VAL A 1 165 ? 30.280 5.071 -28.462 1.00 87.00 165 VAL A N 1
ATOM 1242 C CA . VAL A 1 165 ? 31.417 4.477 -29.165 1.00 87.00 165 VAL A CA 1
ATOM 1243 C C . VAL A 1 165 ? 32.726 4.720 -28.423 1.00 87.00 165 VAL A C 1
ATOM 1245 O O . VAL A 1 165 ? 33.001 5.824 -27.952 1.00 87.00 165 VAL A O 1
ATOM 1248 N N . ALA A 1 166 ? 33.563 3.688 -28.372 1.00 83.88 166 ALA A N 1
ATOM 1249 C CA . ALA A 1 166 ? 34.948 3.765 -27.936 1.00 83.88 166 ALA A CA 1
ATOM 1250 C C . ALA A 1 166 ? 35.871 3.809 -29.165 1.00 83.88 166 ALA A C 1
ATOM 1252 O O . ALA A 1 166 ? 35.755 3.000 -30.090 1.00 83.88 166 ALA A O 1
ATOM 1253 N N . GLY A 1 167 ? 36.798 4.768 -29.193 1.00 80.69 167 GLY A N 1
ATOM 1254 C CA . GLY A 1 167 ? 37.811 4.850 -30.244 1.00 80.69 167 GLY A CA 1
ATOM 1255 C C . GLY A 1 167 ? 38.915 3.818 -30.021 1.00 80.69 167 GLY A C 1
ATOM 1256 O O . GLY A 1 167 ? 39.604 3.873 -29.005 1.00 80.69 167 GLY A O 1
ATOM 1257 N N . THR A 1 168 ? 39.118 2.905 -30.975 1.00 76.50 168 THR A N 1
ATOM 1258 C CA . THR A 1 168 ? 40.227 1.935 -30.953 1.00 76.50 168 THR A CA 1
ATOM 1259 C C . THR A 1 168 ? 41.181 2.166 -32.135 1.00 76.50 168 THR A C 1
ATOM 1261 O O . THR A 1 168 ? 40.766 2.737 -33.148 1.00 76.50 168 THR A O 1
ATOM 1264 N N . PRO A 1 169 ? 42.441 1.682 -32.082 1.00 82.00 169 PRO A N 1
ATOM 1265 C CA . PRO A 1 169 ? 43.365 1.729 -33.223 1.00 82.00 169 PRO A CA 1
ATOM 1266 C C . PRO A 1 169 ? 42.854 1.035 -34.501 1.00 82.00 169 PRO A C 1
ATOM 1268 O O . PRO A 1 169 ? 43.421 1.243 -35.570 1.00 82.00 169 PRO A O 1
ATOM 1271 N N . TYR A 1 170 ? 41.798 0.220 -34.398 1.00 81.75 170 TYR A N 1
ATOM 1272 C CA . TYR A 1 170 ? 41.203 -0.547 -35.496 1.00 81.75 170 TYR A CA 1
ATOM 1273 C C . TYR A 1 170 ? 39.839 -0.000 -35.962 1.00 81.75 170 TYR A C 1
ATOM 1275 O O . TYR A 1 170 ? 39.213 -0.599 -36.834 1.00 81.75 170 TYR A O 1
ATOM 1283 N N . GLY A 1 171 ? 39.374 1.128 -35.409 1.00 83.00 171 GLY A N 1
ATOM 1284 C CA . GLY A 1 171 ? 38.077 1.740 -35.718 1.00 83.00 171 GLY A CA 1
ATOM 1285 C C . GLY A 1 171 ? 37.230 2.027 -34.474 1.00 83.00 171 GLY A C 1
ATOM 1286 O O . GLY A 1 171 ? 37.614 1.698 -33.350 1.00 83.00 171 GLY A O 1
ATOM 1287 N N . ALA A 1 172 ? 36.075 2.666 -34.667 1.00 83.38 172 ALA A N 1
ATOM 1288 C CA . ALA A 1 172 ? 35.104 2.887 -33.598 1.00 83.38 172 ALA A CA 1
ATOM 1289 C C . ALA A 1 172 ? 34.313 1.598 -33.333 1.00 83.38 172 ALA A C 1
ATOM 1291 O O . ALA A 1 172 ? 33.732 1.029 -34.257 1.00 83.38 172 ALA A O 1
ATOM 1292 N N . THR A 1 173 ? 34.285 1.150 -32.080 1.00 86.50 173 THR A N 1
ATOM 1293 C CA . THR A 1 173 ? 33.457 0.024 -31.624 1.00 86.50 173 THR A CA 1
ATOM 1294 C C . THR A 1 173 ? 32.456 0.510 -30.585 1.00 86.50 173 THR A C 1
ATOM 1296 O O . THR A 1 173 ? 32.656 1.568 -29.991 1.00 86.50 173 THR A O 1
ATOM 1299 N N . GLU A 1 174 ? 31.385 -0.245 -30.345 1.00 88.19 174 GLU A N 1
ATOM 1300 C CA . GLU A 1 174 ? 30.458 0.066 -29.252 1.00 88.19 174 GLU A CA 1
ATOM 1301 C C . GLU A 1 174 ? 31.209 0.088 -27.911 1.00 88.19 174 GLU A C 1
ATOM 1303 O O . GLU A 1 174 ? 32.085 -0.746 -27.661 1.00 88.19 174 GLU A O 1
ATOM 1308 N N . SER A 1 175 ? 30.914 1.087 -27.080 1.00 90.94 175 SER A N 1
ATOM 1309 C CA . SER A 1 175 ? 31.530 1.221 -25.760 1.00 90.94 175 SER A CA 1
ATOM 1310 C C . SER A 1 175 ? 30.953 0.179 -24.790 1.00 90.94 175 SER A C 1
ATOM 1312 O O . SER A 1 175 ? 29.731 0.134 -24.630 1.00 90.94 175 SER A O 1
ATOM 1314 N N . PRO A 1 176 ? 31.782 -0.625 -24.092 1.00 90.44 176 PRO A N 1
ATOM 1315 C CA . PRO A 1 176 ? 31.300 -1.543 -23.057 1.00 90.44 176 PRO A CA 1
ATOM 1316 C C . PRO A 1 176 ? 30.477 -0.846 -21.965 1.00 90.44 176 PRO A C 1
ATOM 1318 O O . PRO A 1 176 ? 29.451 -1.376 -21.541 1.00 90.44 176 PRO A O 1
ATOM 1321 N N . ASP A 1 177 ? 30.870 0.368 -21.571 1.00 90.56 177 ASP A N 1
ATOM 1322 C CA . ASP A 1 177 ? 30.151 1.157 -20.565 1.00 90.56 177 ASP A CA 1
ATOM 1323 C C . ASP A 1 177 ? 28.759 1.561 -21.067 1.00 90.56 177 ASP A C 1
ATOM 1325 O O . ASP A 1 177 ? 27.788 1.528 -20.313 1.00 90.56 177 ASP A O 1
ATOM 1329 N N . HIS A 1 178 ? 28.634 1.876 -22.362 1.00 93.19 178 HIS A N 1
ATOM 1330 C CA . HIS A 1 178 ? 27.344 2.172 -22.984 1.00 93.19 178 HIS A CA 1
ATOM 1331 C C . HIS A 1 178 ? 26.440 0.941 -23.064 1.00 93.19 178 HIS A C 1
ATOM 1333 O O . HIS A 1 178 ? 25.236 1.068 -22.862 1.00 93.19 178 HIS A O 1
ATOM 1339 N N . ILE A 1 179 ? 26.992 -0.255 -23.289 1.00 90.25 179 ILE A N 1
ATOM 1340 C CA . ILE A 1 179 ? 26.215 -1.505 -23.265 1.00 90.25 179 ILE A CA 1
ATOM 1341 C C . ILE A 1 179 ? 25.611 -1.734 -21.871 1.00 90.25 179 ILE A C 1
ATOM 1343 O O . ILE A 1 179 ? 24.416 -2.014 -21.760 1.00 90.25 179 ILE A O 1
ATOM 1347 N N . VAL A 1 180 ? 26.411 -1.582 -20.809 1.00 90.19 180 VAL A N 1
ATOM 1348 C CA . VAL A 1 180 ? 25.949 -1.750 -19.418 1.00 90.19 180 VAL A CA 1
ATOM 1349 C C . VAL A 1 180 ? 24.918 -0.684 -19.047 1.00 90.19 180 VAL A C 1
ATOM 1351 O O . VAL A 1 180 ? 23.847 -1.019 -18.541 1.00 90.19 180 VAL A O 1
ATOM 1354 N N . TRP A 1 181 ? 25.203 0.585 -19.347 1.00 93.56 181 TRP A N 1
ATOM 1355 C CA . TRP A 1 181 ? 24.275 1.694 -19.121 1.00 93.56 181 TRP A CA 1
ATOM 1356 C C . TRP A 1 181 ? 22.939 1.474 -19.841 1.00 93.56 181 TRP A C 1
ATOM 1358 O O . TRP A 1 181 ? 21.874 1.631 -19.245 1.00 93.56 181 TRP A O 1
ATOM 1368 N N . LYS A 1 182 ? 22.981 1.040 -21.107 1.00 91.94 182 LYS A N 1
ATOM 1369 C CA . LYS A 1 182 ? 21.783 0.773 -21.907 1.00 91.94 182 LYS A CA 1
ATOM 1370 C C . LYS A 1 182 ? 20.946 -0.346 -21.294 1.00 91.94 182 LYS A C 1
ATOM 1372 O O . LYS A 1 182 ? 19.735 -0.194 -21.190 1.00 91.94 182 LYS A O 1
ATOM 1377 N N . ALA A 1 183 ? 21.579 -1.425 -20.832 1.00 83.62 183 ALA A N 1
ATOM 1378 C CA . ALA A 1 183 ? 20.880 -2.512 -20.148 1.00 83.62 183 ALA A CA 1
ATOM 1379 C C . ALA A 1 183 ? 20.197 -2.039 -18.850 1.00 83.62 183 ALA A C 1
ATOM 1381 O O . ALA A 1 183 ? 19.053 -2.407 -18.589 1.00 83.62 183 ALA A O 1
ATOM 1382 N N . GLN A 1 184 ? 20.859 -1.187 -18.058 1.00 81.19 184 GLN A N 1
ATOM 1383 C CA . GLN A 1 184 ? 20.268 -0.596 -16.849 1.00 81.19 184 GLN A CA 1
ATOM 1384 C C . GLN A 1 184 ? 19.075 0.310 -17.176 1.00 81.19 184 GLN A C 1
ATOM 1386 O O . GLN A 1 184 ? 18.036 0.230 -16.519 1.00 81.19 184 GLN A O 1
ATOM 1391 N N . ARG A 1 185 ? 19.206 1.146 -18.211 1.00 93.06 185 ARG A N 1
ATOM 1392 C CA . ARG A 1 185 ? 18.136 2.028 -18.684 1.00 93.06 185 ARG A CA 1
ATOM 1393 C C . ARG A 1 185 ? 16.925 1.226 -19.149 1.00 93.06 185 ARG A C 1
ATOM 1395 O O . ARG A 1 185 ? 15.811 1.522 -18.724 1.00 93.06 185 ARG A O 1
ATOM 1402 N N . ASP A 1 186 ? 17.145 0.213 -19.983 1.00 81.81 186 ASP A N 1
ATOM 1403 C CA . ASP A 1 186 ? 16.079 -0.632 -20.526 1.00 81.81 186 ASP A CA 1
ATOM 1404 C C . ASP A 1 186 ? 15.347 -1.372 -19.387 1.00 81.81 186 ASP A C 1
ATOM 1406 O O . ASP A 1 186 ? 14.120 -1.360 -19.336 1.00 81.81 186 ASP A O 1
ATOM 1410 N N . ALA A 1 187 ? 16.073 -1.881 -18.383 1.00 79.12 187 ALA A N 1
ATOM 1411 C CA . ALA A 1 187 ? 15.468 -2.508 -17.204 1.00 79.12 187 ALA A CA 1
ATOM 1412 C C . ALA A 1 187 ? 14.596 -1.542 -16.374 1.00 79.12 187 ALA A C 1
ATOM 1414 O O . ALA A 1 187 ? 13.525 -1.923 -15.896 1.00 79.12 187 ALA A O 1
ATOM 1415 N N . LEU A 1 188 ? 15.026 -0.287 -16.188 1.00 79.00 188 LEU A N 1
ATOM 1416 C CA . LEU A 1 188 ? 14.219 0.734 -15.505 1.00 79.00 188 LEU A CA 1
ATOM 1417 C C . LEU A 1 188 ? 12.969 1.107 -16.316 1.00 79.00 188 LEU A C 1
ATOM 1419 O O . LEU A 1 188 ? 11.887 1.252 -15.741 1.00 79.00 188 LEU A O 1
ATOM 1423 N N . GLN A 1 189 ? 13.101 1.224 -17.640 1.00 83.00 189 GLN A N 1
ATOM 1424 C CA . GLN A 1 189 ? 11.980 1.492 -18.544 1.00 83.00 189 GLN A CA 1
ATOM 1425 C C . GLN A 1 189 ? 10.952 0.356 -18.533 1.00 83.00 189 GLN A C 1
ATOM 1427 O O . GLN A 1 189 ? 9.752 0.625 -18.444 1.00 83.00 189 GLN A O 1
ATOM 1432 N N . ASP A 1 190 ? 11.399 -0.899 -18.555 1.00 77.19 190 ASP A N 1
ATOM 1433 C CA . ASP A 1 190 ? 10.517 -2.065 -18.498 1.00 77.19 190 ASP A CA 1
ATOM 1434 C C . ASP A 1 190 ? 9.756 -2.142 -17.169 1.00 77.19 190 ASP A C 1
ATOM 1436 O O . ASP A 1 190 ? 8.538 -2.355 -17.162 1.00 77.19 190 ASP A O 1
ATOM 1440 N N . LYS A 1 191 ? 10.426 -1.869 -16.039 1.00 76.81 191 LYS A N 1
ATOM 1441 C CA . LYS A 1 191 ? 9.765 -1.773 -14.725 1.00 76.81 191 LYS A CA 1
ATOM 1442 C C . LYS A 1 191 ? 8.694 -0.683 -14.707 1.00 76.81 191 LYS A C 1
ATOM 1444 O O . LYS A 1 191 ? 7.569 -0.935 -14.272 1.00 76.81 191 LYS A O 1
ATOM 1449 N N . LEU A 1 192 ? 9.013 0.516 -15.202 1.00 79.81 192 LEU A N 1
ATOM 1450 C CA . LEU A 1 192 ? 8.063 1.630 -15.243 1.00 79.81 192 LEU A CA 1
ATOM 1451 C C . LEU A 1 192 ? 6.862 1.310 -16.146 1.00 79.81 192 LEU A C 1
ATOM 1453 O O . LEU A 1 192 ? 5.720 1.570 -15.771 1.00 79.81 192 LEU A O 1
ATOM 1457 N N . LYS A 1 193 ? 7.101 0.682 -17.301 1.00 78.94 193 LYS A N 1
ATOM 1458 C CA . LYS A 1 193 ? 6.045 0.200 -18.198 1.00 78.94 193 LYS A CA 1
ATOM 1459 C C . LYS A 1 193 ? 5.123 -0.801 -17.498 1.00 78.94 193 LYS A C 1
ATOM 1461 O O . LYS A 1 193 ? 3.907 -0.695 -17.641 1.00 78.94 193 LYS A O 1
ATOM 1466 N N . GLY A 1 194 ? 5.683 -1.732 -16.724 1.00 75.25 194 GLY A N 1
ATOM 1467 C CA . GLY A 1 194 ? 4.915 -2.678 -15.913 1.00 75.25 194 GLY A CA 1
ATOM 1468 C C . GLY A 1 194 ? 4.016 -1.983 -14.886 1.00 75.25 194 GLY A C 1
ATOM 1469 O O . GLY A 1 194 ? 2.821 -2.271 -14.828 1.00 75.25 194 GLY A O 1
ATOM 1470 N N . LEU A 1 195 ? 4.553 -1.021 -14.125 1.00 78.31 195 LEU A N 1
ATOM 1471 C CA . LEU A 1 195 ? 3.763 -0.252 -13.152 1.00 78.31 195 LEU A CA 1
ATOM 1472 C C . LEU A 1 195 ? 2.665 0.589 -13.812 1.00 78.31 195 LEU A C 1
ATOM 1474 O O . LEU A 1 195 ? 1.549 0.638 -13.302 1.00 78.31 195 LEU A O 1
ATOM 1478 N N . ASN A 1 196 ? 2.948 1.212 -14.957 1.00 78.12 196 ASN A N 1
ATOM 1479 C CA . ASN A 1 196 ? 1.951 1.986 -15.699 1.00 78.12 196 ASN A CA 1
ATOM 1480 C C . ASN A 1 196 ? 0.814 1.095 -16.210 1.00 78.12 196 ASN A C 1
ATOM 1482 O O . ASN A 1 196 ? -0.348 1.446 -16.051 1.00 78.12 196 ASN A O 1
ATOM 1486 N N . ALA A 1 197 ? 1.125 -0.099 -16.721 1.00 76.81 197 ALA A N 1
ATOM 1487 C CA . ALA A 1 197 ? 0.099 -1.059 -17.122 1.00 76.81 197 ALA A CA 1
ATOM 1488 C C . ALA A 1 197 ? -0.773 -1.522 -15.936 1.00 76.81 197 ALA A C 1
ATOM 1490 O O . ALA A 1 197 ? -1.971 -1.763 -16.102 1.00 76.81 197 ALA A O 1
ATOM 1491 N N . LEU A 1 198 ? -0.194 -1.642 -14.733 1.00 71.25 198 LEU A N 1
ATOM 1492 C CA . LEU A 1 198 ? -0.957 -1.923 -13.513 1.00 71.25 198 LEU A CA 1
ATOM 1493 C C . LEU A 1 198 ? -1.882 -0.759 -13.145 1.00 71.25 198 LEU A C 1
ATOM 1495 O O . LEU A 1 198 ? -3.050 -1.007 -12.853 1.00 71.25 198 LEU A O 1
ATOM 1499 N N . GLN A 1 199 ? -1.384 0.479 -13.195 1.00 77.56 199 GLN A N 1
ATOM 1500 C CA . GLN A 1 199 ? -2.175 1.686 -12.947 1.00 77.56 199 GLN A CA 1
ATOM 1501 C C . GLN A 1 199 ? -3.355 1.783 -13.925 1.00 77.56 199 GLN A C 1
ATOM 1503 O O . GLN A 1 199 ? -4.498 1.878 -13.488 1.00 77.56 199 GLN A O 1
ATOM 1508 N N . ASP A 1 200 ? -3.101 1.632 -15.227 1.00 75.94 200 ASP A N 1
ATOM 1509 C CA . ASP A 1 200 ? -4.135 1.676 -16.266 1.00 75.94 200 ASP A CA 1
ATOM 1510 C C . ASP A 1 200 ? -5.243 0.647 -16.007 1.00 75.94 200 ASP A C 1
ATOM 1512 O O . ASP A 1 200 ? -6.429 0.936 -16.160 1.00 75.94 200 ASP A O 1
ATOM 1516 N N . ARG A 1 201 ? -4.869 -0.564 -15.574 1.00 72.69 2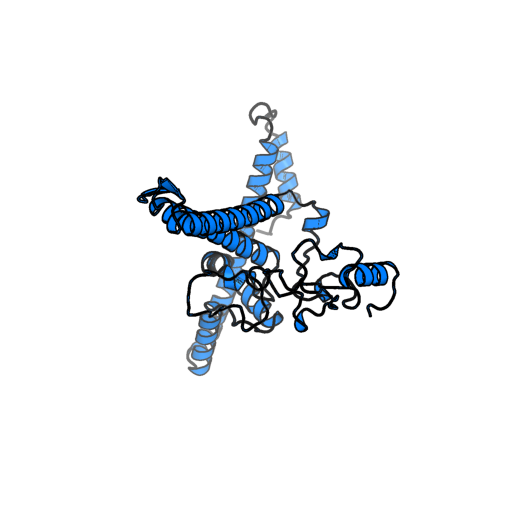01 ARG A N 1
ATOM 1517 C CA . ARG A 1 201 ? -5.830 -1.622 -15.236 1.00 72.69 201 ARG A CA 1
ATOM 1518 C C . ARG A 1 201 ? -6.639 -1.289 -13.983 1.00 72.69 201 ARG A C 1
ATOM 1520 O O . ARG A 1 201 ? -7.819 -1.623 -13.926 1.00 72.69 201 ARG A O 1
ATOM 1527 N N . LEU A 1 202 ? -6.007 -0.678 -12.985 1.00 74.25 202 LEU A N 1
ATOM 1528 C CA . LEU A 1 202 ? -6.642 -0.279 -11.729 1.00 74.25 202 LEU A CA 1
ATOM 1529 C C . LEU A 1 202 ? -7.582 0.926 -11.884 1.00 74.25 202 LEU A C 1
ATOM 1531 O O . LEU A 1 202 ? -8.453 1.107 -11.031 1.00 74.25 202 LEU A O 1
ATOM 1535 N N . ASP A 1 203 ? -7.411 1.726 -12.937 1.00 77.50 203 ASP A N 1
ATOM 1536 C CA . ASP A 1 203 ? -8.255 2.883 -13.263 1.00 77.50 203 ASP A CA 1
ATOM 1537 C C . ASP A 1 203 ? -9.448 2.526 -14.164 1.00 77.50 203 ASP A C 1
ATOM 1539 O O . ASP A 1 203 ? -10.325 3.360 -14.412 1.00 77.50 203 ASP A O 1
ATOM 1543 N N . LEU A 1 204 ? -9.527 1.275 -14.634 1.00 73.81 204 LEU A N 1
ATOM 1544 C CA . LEU A 1 204 ? -10.694 0.796 -15.364 1.00 73.81 204 LEU A CA 1
ATOM 1545 C C . LEU A 1 204 ? -11.945 0.835 -14.468 1.00 73.81 204 LEU A C 1
ATOM 1547 O O . LEU A 1 204 ? -11.898 0.419 -13.307 1.00 73.81 204 LEU A O 1
ATOM 1551 N N . PRO A 1 205 ? -13.097 1.281 -15.000 1.00 58.41 205 PRO A N 1
ATOM 1552 C CA . PRO A 1 205 ? -14.335 1.319 -14.239 1.00 58.41 205 PRO A CA 1
ATOM 1553 C C . PRO A 1 205 ? -14.758 -0.098 -13.842 1.00 58.41 205 PRO A C 1
ATOM 1555 O O . PRO A 1 205 ? -15.051 -0.943 -14.689 1.00 58.41 205 PRO A O 1
ATOM 1558 N N . VAL A 1 206 ? -14.816 -0.343 -12.536 1.00 58.47 206 VAL A N 1
ATOM 1559 C CA . VAL A 1 206 ? -15.302 -1.605 -11.970 1.00 58.47 206 VAL A CA 1
ATOM 1560 C C . VAL A 1 206 ? -16.834 -1.598 -11.958 1.00 58.47 206 VAL A C 1
ATOM 1562 O O . VAL A 1 206 ? -17.447 -0.572 -11.643 1.00 58.47 206 VAL A O 1
ATOM 1565 N N . SER A 1 207 ? -17.476 -2.718 -12.303 1.00 54.97 207 SER A N 1
ATOM 1566 C CA . SER A 1 207 ? -18.941 -2.801 -12.291 1.00 54.97 207 SER A CA 1
ATOM 1567 C C . SER A 1 207 ? -19.491 -2.686 -10.860 1.00 54.97 207 SER A C 1
ATOM 1569 O O . SER A 1 207 ? -18.840 -3.109 -9.908 1.00 54.97 207 SER A O 1
ATOM 1571 N N . GLU A 1 208 ? -20.708 -2.161 -10.679 1.00 49.16 208 GLU A N 1
ATOM 1572 C CA . GLU A 1 208 ? -21.347 -2.055 -9.347 1.00 49.16 208 GLU A CA 1
ATOM 1573 C C . GLU A 1 208 ? -21.463 -3.411 -8.627 1.00 49.16 208 GLU A C 1
ATOM 1575 O O . GLU A 1 208 ? -21.366 -3.498 -7.404 1.00 49.16 208 GLU A O 1
ATOM 1580 N N . LYS A 1 209 ? -21.603 -4.499 -9.393 1.00 44.34 209 LYS A N 1
ATOM 1581 C CA . LYS A 1 209 ? -21.632 -5.870 -8.872 1.00 44.34 209 LYS A CA 1
ATOM 1582 C C . LYS A 1 209 ? -20.284 -6.297 -8.281 1.00 44.34 209 LYS A C 1
ATOM 1584 O O . LYS A 1 209 ? -20.260 -7.052 -7.313 1.00 44.34 209 LYS A O 1
ATOM 1589 N N . ASP A 1 210 ? -19.192 -5.808 -8.857 1.00 49.34 210 ASP A N 1
ATOM 1590 C CA . ASP A 1 210 ? -17.830 -6.122 -8.433 1.00 49.34 210 ASP A CA 1
ATOM 1591 C C . ASP A 1 210 ? -17.368 -5.190 -7.301 1.00 49.34 210 ASP A C 1
ATOM 1593 O O . ASP A 1 210 ? -16.656 -5.637 -6.410 1.00 49.34 210 ASP A O 1
ATOM 1597 N N . LYS A 1 211 ? -17.853 -3.938 -7.249 1.00 48.38 211 LYS A N 1
ATOM 1598 C CA . LYS A 1 211 ? -17.640 -3.025 -6.105 1.00 48.38 211 LYS A CA 1
ATOM 1599 C C . LYS A 1 211 ? -18.255 -3.547 -4.803 1.00 48.38 211 LYS A C 1
ATOM 1601 O O . LYS A 1 211 ? -17.699 -3.339 -3.733 1.00 48.38 211 LYS A O 1
ATOM 1606 N N . ALA A 1 212 ? -19.396 -4.235 -4.889 1.00 39.19 212 ALA A N 1
ATOM 1607 C CA . ALA A 1 212 ? -20.052 -4.862 -3.739 1.00 39.19 212 ALA A CA 1
ATOM 1608 C C . ALA A 1 212 ? -19.357 -6.158 -3.273 1.00 39.19 212 ALA A C 1
ATOM 1610 O O . ALA A 1 212 ? -19.641 -6.674 -2.187 1.00 39.19 212 ALA A O 1
ATOM 1611 N N . ALA A 1 213 ? -18.461 -6.715 -4.090 1.00 48.91 213 ALA A N 1
ATOM 1612 C CA . ALA A 1 213 ? -17.644 -7.853 -3.722 1.00 48.91 213 ALA A CA 1
ATOM 1613 C C . ALA A 1 213 ? -16.378 -7.338 -3.031 1.00 48.91 213 ALA A C 1
ATOM 1615 O O . ALA A 1 213 ? -15.320 -7.254 -3.640 1.00 48.91 213 ALA A O 1
ATOM 1616 N N . ASP A 1 214 ? -16.501 -7.006 -1.746 1.00 45.00 214 ASP A N 1
ATOM 1617 C CA . ASP A 1 214 ? -15.365 -6.730 -0.864 1.00 45.00 214 ASP A CA 1
ATOM 1618 C C . ASP A 1 214 ? -14.512 -8.012 -0.743 1.00 45.00 214 ASP A C 1
ATOM 1620 O O . ASP A 1 214 ? -14.715 -8.867 0.125 1.00 45.00 214 ASP A O 1
ATOM 1624 N N . LEU A 1 215 ? -13.656 -8.249 -1.740 1.00 53.47 215 LEU A N 1
ATOM 1625 C CA . LEU A 1 215 ? -12.794 -9.420 -1.859 1.00 53.47 215 LEU A CA 1
ATOM 1626 C C . LEU A 1 215 ? -11.510 -9.128 -1.092 1.00 53.47 215 LEU A C 1
ATOM 1628 O O . LEU A 1 215 ? -10.437 -8.958 -1.665 1.00 53.47 215 LEU A O 1
ATOM 1632 N N . ASN A 1 216 ? -11.636 -9.068 0.231 1.00 52.84 216 ASN A N 1
ATOM 1633 C CA . ASN A 1 216 ? -10.487 -9.014 1.116 1.00 52.84 216 ASN A CA 1
ATOM 1634 C C . ASN A 1 216 ? -9.810 -10.399 1.163 1.00 52.84 216 ASN A C 1
ATOM 1636 O O . ASN A 1 216 ? -10.104 -11.226 2.032 1.00 52.84 216 ASN A O 1
ATOM 1640 N N . ILE A 1 217 ? -8.970 -10.706 0.169 1.00 63.38 217 ILE A N 1
ATOM 1641 C CA . ILE A 1 217 ? -8.295 -12.007 0.039 1.00 63.38 217 ILE A CA 1
ATOM 1642 C C . ILE A 1 217 ? -6.926 -11.940 0.729 1.00 63.38 217 ILE A C 1
ATOM 1644 O O . ILE A 1 217 ? -5.882 -11.967 0.089 1.00 63.38 217 ILE A O 1
ATOM 1648 N N . ASP A 1 218 ? -6.943 -11.874 2.058 1.00 61.81 218 ASP A N 1
ATOM 1649 C CA . ASP A 1 218 ? -5.723 -11.986 2.890 1.00 61.81 218 ASP A CA 1
ATOM 1650 C C . ASP A 1 218 ? -5.291 -13.444 3.062 1.00 61.81 218 ASP A C 1
ATOM 1652 O O . ASP A 1 218 ? -4.146 -13.777 3.365 1.00 61.81 218 ASP A O 1
ATOM 1656 N N . LEU A 1 219 ? -6.262 -14.331 2.871 1.00 66.69 219 LEU A N 1
ATOM 1657 C CA . LEU A 1 219 ? -6.182 -15.770 3.013 1.00 66.69 219 LEU A CA 1
ATOM 1658 C C . LEU A 1 219 ? -7.068 -16.387 1.929 1.00 66.69 219 LEU A C 1
ATOM 1660 O O . LEU A 1 219 ? -8.101 -15.816 1.573 1.00 66.69 219 LEU A O 1
ATOM 1664 N N . ALA A 1 220 ? -6.755 -17.600 1.480 1.00 60.78 220 ALA A N 1
ATOM 1665 C CA . ALA A 1 220 ? -7.547 -18.358 0.512 1.00 60.78 220 ALA A CA 1
ATOM 1666 C C . ALA A 1 220 ? -9.032 -18.457 0.912 1.00 60.78 220 ALA A C 1
ATOM 1668 O O . ALA A 1 220 ? -9.918 -18.404 0.061 1.00 60.78 220 ALA A O 1
ATOM 1669 N N . LYS A 1 221 ? -9.330 -18.499 2.217 1.00 64.69 221 LYS A N 1
ATOM 1670 C CA . LYS A 1 221 ? -10.704 -18.481 2.753 1.00 64.69 221 LYS A CA 1
ATOM 1671 C C . LYS A 1 221 ? -11.492 -17.196 2.436 1.00 64.69 221 LYS A C 1
ATOM 1673 O O . LYS A 1 221 ? -12.718 -17.223 2.437 1.00 64.69 221 LYS A O 1
ATOM 1678 N N . GLY A 1 222 ? -10.809 -16.084 2.153 1.00 60.91 222 GLY A N 1
ATOM 1679 C CA . GLY A 1 222 ? -11.405 -14.800 1.764 1.00 60.91 222 GLY A CA 1
ATOM 1680 C C . GLY A 1 222 ? -11.962 -14.780 0.336 1.00 60.91 222 GLY A C 1
ATOM 1681 O O . GLY A 1 222 ? -12.773 -13.922 0.005 1.00 60.91 222 GLY A O 1
ATOM 1682 N N . THR A 1 223 ? -11.614 -15.769 -0.498 1.00 65.06 223 THR A N 1
ATOM 1683 C CA . THR A 1 223 ? -12.083 -15.885 -1.896 1.00 65.06 223 THR A CA 1
ATOM 1684 C C . THR A 1 223 ? -13.565 -16.254 -2.033 1.00 65.06 223 THR A C 1
ATOM 1686 O O . THR A 1 223 ? -14.091 -16.280 -3.144 1.00 65.06 223 THR A O 1
ATOM 1689 N N . LYS A 1 224 ? -14.245 -16.591 -0.923 1.00 69.69 224 LYS A N 1
ATOM 1690 C CA . LYS A 1 224 ? -15.573 -17.239 -0.904 1.00 69.69 224 LYS A CA 1
ATOM 1691 C C . LYS A 1 224 ? -15.606 -18.587 -1.651 1.00 69.69 224 LYS A C 1
ATOM 1693 O O . LYS A 1 224 ? -16.686 -19.111 -1.921 1.00 69.69 224 LYS A O 1
ATOM 1698 N N . MET A 1 225 ? -14.441 -19.160 -1.963 1.00 66.81 225 MET A N 1
ATOM 1699 C CA . MET A 1 225 ? -14.279 -20.521 -2.471 1.00 66.81 225 MET A CA 1
ATOM 1700 C C . MET A 1 225 ? -13.822 -21.444 -1.338 1.00 66.81 225 MET A C 1
ATOM 1702 O O . MET A 1 225 ? -13.247 -20.999 -0.345 1.00 66.81 225 MET A O 1
ATOM 1706 N N . ASP A 1 226 ? -14.075 -22.744 -1.486 1.00 72.31 226 ASP A N 1
ATOM 1707 C CA . ASP A 1 226 ? -13.446 -23.754 -0.633 1.00 72.31 226 ASP A CA 1
ATOM 1708 C C . ASP A 1 226 ? -11.913 -23.617 -0.764 1.00 72.31 226 ASP A C 1
ATOM 1710 O O . ASP A 1 226 ? -11.420 -23.705 -1.891 1.00 72.31 226 ASP A O 1
ATOM 1714 N N . PRO A 1 227 ? -11.148 -23.403 0.328 1.00 71.00 227 PRO A N 1
ATOM 1715 C CA . PRO A 1 227 ? -9.693 -23.251 0.258 1.00 71.00 227 PRO A CA 1
ATOM 1716 C C . PRO A 1 227 ? -8.981 -24.424 -0.428 1.00 71.00 227 PRO A C 1
ATOM 1718 O O . PRO A 1 227 ? -7.954 -24.226 -1.068 1.00 71.00 227 PRO A O 1
ATOM 1721 N N . SER A 1 228 ? -9.554 -25.636 -0.388 1.00 76.25 228 SER A N 1
ATOM 1722 C CA . SER A 1 228 ? -9.033 -26.801 -1.123 1.00 76.25 228 SER A CA 1
ATOM 1723 C C . SER A 1 228 ? -9.122 -26.668 -2.649 1.00 76.25 228 SER A C 1
ATOM 1725 O O . SER A 1 228 ? -8.566 -27.491 -3.372 1.00 76.25 228 SER A O 1
ATOM 1727 N N . ARG A 1 229 ? -9.826 -25.645 -3.139 1.00 77.94 229 ARG A N 1
ATOM 1728 C CA . ARG A 1 229 ? -10.002 -25.307 -4.555 1.00 77.94 229 ARG A CA 1
ATOM 1729 C C . ARG A 1 229 ? -9.317 -23.999 -4.947 1.00 77.94 229 ARG A C 1
ATOM 1731 O O . ARG A 1 229 ? -9.491 -23.547 -6.076 1.00 77.94 229 ARG A O 1
ATOM 1738 N N . VAL A 1 230 ? -8.570 -23.386 -4.032 1.00 81.19 230 VAL A N 1
ATOM 1739 C CA . VAL A 1 230 ? -7.736 -22.217 -4.316 1.00 81.19 230 VAL A CA 1
ATOM 1740 C C . VAL A 1 230 ? -6.329 -22.719 -4.595 1.00 81.19 230 VAL A C 1
ATOM 1742 O O . VAL A 1 230 ? -5.751 -23.415 -3.764 1.00 81.19 230 VAL A O 1
ATOM 1745 N N . TYR A 1 231 ? -5.789 -22.375 -5.761 1.00 83.00 231 TYR A N 1
ATOM 1746 C CA . TYR A 1 231 ? -4.483 -22.837 -6.213 1.00 83.00 231 TYR A CA 1
ATOM 1747 C C . TYR A 1 231 ? -3.559 -21.652 -6.505 1.00 83.00 231 TYR A C 1
ATOM 1749 O O . TYR A 1 231 ? -3.988 -20.696 -7.148 1.00 83.00 231 TYR A O 1
ATOM 1757 N N . ALA A 1 232 ? -2.305 -21.730 -6.065 1.00 80.62 232 ALA A N 1
ATOM 1758 C CA . ALA A 1 232 ? -1.247 -20.767 -6.365 1.00 80.62 232 ALA A CA 1
ATOM 1759 C C . ALA A 1 232 ? -0.114 -21.458 -7.138 1.00 80.62 232 ALA A C 1
ATOM 1761 O O . ALA A 1 232 ? 0.134 -22.651 -6.956 1.00 80.62 232 ALA A O 1
ATOM 1762 N N . VAL A 1 233 ? 0.548 -20.733 -8.035 1.00 77.19 233 VAL A N 1
ATOM 1763 C CA . VAL A 1 233 ? 1.672 -21.241 -8.832 1.00 77.19 233 VAL A CA 1
ATOM 1764 C C . VAL A 1 233 ? 2.674 -20.112 -9.046 1.00 77.19 233 VAL A C 1
ATOM 1766 O O . VAL A 1 233 ? 2.260 -18.987 -9.319 1.00 77.19 233 VAL A O 1
ATOM 1769 N N . LEU A 1 234 ? 3.967 -20.415 -8.917 1.00 69.12 234 LEU A N 1
ATOM 1770 C CA . LEU A 1 234 ? 5.055 -19.454 -9.102 1.00 69.12 234 LEU A CA 1
ATOM 1771 C C . LEU A 1 234 ? 6.218 -20.106 -9.846 1.00 69.12 234 LEU A C 1
ATOM 1773 O O . LEU A 1 234 ? 6.803 -21.085 -9.385 1.00 69.12 234 LEU A O 1
ATOM 1777 N N . GLY A 1 235 ? 6.530 -19.589 -11.022 1.00 64.88 235 GLY A N 1
ATOM 1778 C CA . GLY A 1 235 ? 7.608 -20.048 -11.881 1.00 64.88 235 GLY A CA 1
ATOM 1779 C C . GLY A 1 235 ? 8.956 -19.767 -11.240 1.00 64.88 235 GLY A C 1
ATOM 1780 O O . GLY A 1 235 ? 9.131 -18.728 -10.619 1.00 64.88 235 GLY A O 1
ATOM 1781 N N . GLY A 1 236 ? 9.920 -20.678 -11.3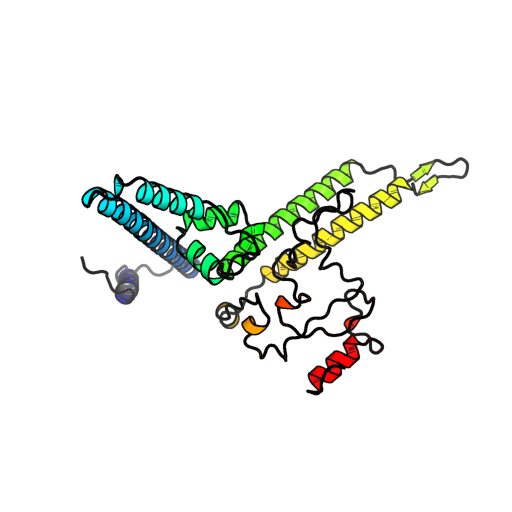83 1.00 58.31 236 GLY A N 1
ATOM 1782 C CA . GLY A 1 236 ? 11.230 -20.519 -10.737 1.00 58.31 236 GLY A CA 1
ATOM 1783 C C . GLY A 1 236 ? 12.023 -19.275 -11.170 1.00 58.31 236 GLY A C 1
ATOM 1784 O O . GLY A 1 236 ? 12.946 -18.887 -10.464 1.00 58.31 236 GLY A O 1
ATOM 1785 N N . GLY A 1 237 ? 11.671 -18.643 -12.299 1.00 55.19 237 GLY A N 1
ATOM 1786 C CA . GLY A 1 237 ? 12.228 -17.352 -12.736 1.00 55.19 237 GLY A CA 1
ATOM 1787 C C . GLY A 1 237 ? 11.308 -16.148 -12.499 1.00 55.19 237 GLY A C 1
ATOM 1788 O O . GLY A 1 237 ? 11.645 -15.037 -12.899 1.00 55.19 237 GLY A O 1
ATOM 1789 N N . ASP A 1 238 ? 10.136 -16.361 -11.900 1.00 56.38 238 ASP A N 1
ATOM 1790 C CA . ASP A 1 238 ? 9.138 -15.324 -11.665 1.00 56.38 238 ASP A CA 1
ATOM 1791 C C . ASP A 1 238 ? 9.537 -14.494 -10.438 1.00 56.38 238 ASP A C 1
ATOM 1793 O O . ASP A 1 238 ? 9.486 -14.938 -9.292 1.00 56.38 238 ASP A O 1
ATOM 1797 N N . SER A 1 239 ? 9.956 -13.264 -10.714 1.00 54.66 239 SER A N 1
ATOM 1798 C CA . SER A 1 239 ? 10.508 -12.336 -9.730 1.00 54.66 239 SER A CA 1
ATOM 1799 C C . SER A 1 239 ? 9.453 -11.666 -8.846 1.00 54.66 239 SER A C 1
ATOM 1801 O O . SER A 1 239 ? 9.784 -10.694 -8.180 1.00 54.66 239 SER A O 1
ATOM 1803 N N . ILE A 1 240 ? 8.188 -12.111 -8.798 1.00 52.66 240 ILE A N 1
ATOM 1804 C CA . ILE A 1 240 ? 7.164 -11.442 -7.965 1.00 52.66 240 ILE A CA 1
ATOM 1805 C C . ILE A 1 240 ? 7.538 -11.394 -6.470 1.00 52.66 240 ILE A C 1
ATOM 1807 O O . ILE A 1 240 ? 7.104 -10.488 -5.756 1.00 52.66 240 ILE A O 1
ATOM 1811 N N . THR A 1 241 ? 8.397 -12.313 -6.014 1.00 50.31 241 THR A N 1
ATOM 1812 C CA . THR A 1 241 ? 9.034 -12.303 -4.685 1.00 50.31 241 THR A CA 1
ATOM 1813 C C . THR A 1 241 ? 10.222 -11.335 -4.579 1.00 50.31 241 THR A C 1
ATOM 1815 O O . THR A 1 241 ? 10.523 -10.861 -3.486 1.00 50.31 241 THR A O 1
ATOM 1818 N N . ASP A 1 242 ? 10.856 -10.990 -5.703 1.00 46.41 242 ASP A N 1
ATOM 1819 C CA . ASP A 1 242 ? 12.015 -10.089 -5.835 1.00 46.41 242 ASP A CA 1
ATOM 1820 C C . ASP A 1 242 ? 11.615 -8.641 -6.178 1.00 46.41 242 ASP A C 1
ATOM 1822 O O . ASP A 1 242 ? 12.450 -7.831 -6.588 1.00 46.41 242 ASP A O 1
ATOM 1826 N N . TRP A 1 243 ? 10.342 -8.265 -6.017 1.00 45.84 243 TRP A N 1
ATOM 1827 C CA . TRP A 1 243 ? 9.885 -6.871 -6.121 1.00 45.84 243 TRP A CA 1
ATOM 1828 C C . TRP A 1 243 ? 10.327 -6.033 -4.905 1.00 45.84 243 TRP A C 1
ATOM 1830 O O . TRP A 1 243 ? 9.518 -5.414 -4.209 1.00 45.84 243 TRP A O 1
ATOM 1840 N N . THR A 1 244 ? 11.638 -6.002 -4.670 1.00 39.12 244 THR A N 1
ATOM 1841 C CA . THR A 1 244 ? 12.351 -5.179 -3.693 1.00 39.12 244 THR A CA 1
ATOM 1842 C C . THR A 1 244 ? 12.773 -3.834 -4.307 1.00 39.12 244 THR A C 1
ATOM 1844 O O . THR A 1 244 ? 12.913 -3.707 -5.531 1.00 39.12 244 THR A O 1
ATOM 1847 N N . PRO A 1 245 ? 12.967 -2.778 -3.495 1.00 39.34 245 PRO A N 1
ATOM 1848 C CA . PRO A 1 245 ? 13.650 -1.576 -3.949 1.00 39.34 245 PRO A CA 1
ATOM 1849 C C . PRO A 1 245 ? 15.164 -1.855 -4.070 1.00 39.34 245 PRO A C 1
ATOM 1851 O O . PRO A 1 245 ? 15.789 -2.233 -3.089 1.00 39.34 245 PRO A O 1
ATOM 1854 N N . ASP A 1 246 ? 15.717 -1.589 -5.261 1.00 37.41 246 ASP A N 1
ATOM 1855 C CA . ASP A 1 246 ? 17.147 -1.499 -5.641 1.00 37.41 246 ASP A CA 1
ATOM 1856 C C . ASP A 1 246 ? 17.946 -2.810 -5.920 1.00 37.41 246 ASP A C 1
ATOM 1858 O O . ASP A 1 246 ? 18.319 -3.528 -4.996 1.00 37.41 246 ASP A O 1
ATOM 1862 N N . PRO A 1 247 ? 18.300 -3.104 -7.194 1.00 39.06 247 PRO A N 1
ATOM 1863 C CA . PRO A 1 247 ? 19.148 -4.240 -7.573 1.00 39.06 247 PRO A CA 1
ATOM 1864 C C . PRO A 1 247 ? 20.674 -4.024 -7.416 1.00 39.06 247 PRO A C 1
ATOM 1866 O O . PRO A 1 247 ? 21.433 -4.882 -7.870 1.00 39.06 247 PRO A O 1
ATOM 1869 N N . PHE A 1 248 ? 21.158 -2.927 -6.808 1.00 41.12 248 PHE A N 1
ATOM 1870 C CA . PHE A 1 248 ? 22.604 -2.641 -6.698 1.00 41.12 248 PHE A CA 1
ATOM 1871 C C . PHE A 1 248 ? 23.158 -2.412 -5.276 1.00 41.12 248 PHE A C 1
ATOM 1873 O O . PHE A 1 248 ? 24.334 -2.064 -5.143 1.00 41.12 248 PHE A O 1
ATOM 1880 N N . SER A 1 249 ? 22.393 -2.663 -4.208 1.00 36.00 249 SER A N 1
ATOM 1881 C CA . SER A 1 249 ? 22.934 -2.621 -2.838 1.00 36.00 249 SER A CA 1
ATOM 1882 C C . SER A 1 249 ? 23.527 -3.981 -2.412 1.00 36.00 249 SER A C 1
ATOM 1884 O O . SER A 1 249 ? 22.824 -4.990 -2.475 1.00 36.00 249 SER A O 1
ATOM 1886 N N . PRO A 1 250 ? 24.793 -4.051 -1.945 1.00 34.03 250 PRO A N 1
ATOM 1887 C CA . PRO A 1 250 ? 25.377 -5.271 -1.373 1.00 34.03 250 PRO A CA 1
ATOM 1888 C C . PRO A 1 250 ? 24.747 -5.669 -0.027 1.00 34.03 250 PRO A C 1
ATOM 1890 O O . PRO A 1 250 ? 24.903 -6.812 0.406 1.00 34.03 250 PRO A O 1
ATOM 1893 N N . ASP A 1 251 ? 23.987 -4.766 0.594 1.00 36.97 251 ASP A N 1
ATOM 1894 C CA . ASP A 1 251 ? 23.163 -5.051 1.762 1.00 36.97 251 ASP A CA 1
ATOM 1895 C C . ASP A 1 251 ? 21.775 -5.479 1.283 1.00 36.97 251 ASP A C 1
ATOM 1897 O O . ASP A 1 251 ? 20.816 -4.706 1.268 1.00 36.97 251 ASP A O 1
ATOM 1901 N N . ASN A 1 252 ? 21.703 -6.736 0.841 1.00 38.75 252 ASN A N 1
ATOM 1902 C CA . ASN A 1 252 ? 20.495 -7.436 0.413 1.00 38.75 252 ASN A CA 1
ATOM 1903 C C . ASN A 1 252 ? 19.580 -7.735 1.618 1.00 38.75 252 ASN A C 1
ATOM 1905 O O . ASN A 1 252 ? 19.315 -8.889 1.952 1.00 38.75 252 ASN A O 1
ATOM 1909 N N . TYR A 1 253 ? 19.157 -6.686 2.323 1.00 35.25 253 TYR A N 1
ATOM 1910 C CA . TYR A 1 253 ? 18.108 -6.765 3.323 1.00 35.25 253 TYR A CA 1
ATOM 1911 C C . TYR A 1 253 ? 16.813 -6.303 2.673 1.00 35.25 253 TYR A C 1
ATOM 1913 O O . TYR A 1 253 ? 16.593 -5.114 2.451 1.00 35.25 253 TYR A O 1
ATOM 1921 N N . ASN A 1 254 ? 15.954 -7.263 2.352 1.00 40.88 254 ASN A N 1
ATOM 1922 C CA . ASN A 1 254 ? 14.564 -6.987 2.067 1.00 40.88 254 ASN A CA 1
ATOM 1923 C C . ASN A 1 254 ? 13.856 -6.797 3.425 1.00 40.88 254 ASN A C 1
ATOM 1925 O O . ASN A 1 254 ? 13.622 -7.784 4.117 1.00 40.88 254 ASN A O 1
ATOM 1929 N N . PRO A 1 255 ? 13.440 -5.580 3.831 1.00 40.91 255 PRO A N 1
ATOM 1930 C CA . PRO A 1 255 ? 12.643 -5.412 5.054 1.00 40.91 255 PRO A CA 1
ATOM 1931 C C . PRO A 1 255 ? 11.241 -6.064 4.954 1.00 40.91 255 PRO A C 1
ATOM 1933 O O . PRO A 1 255 ? 10.432 -5.980 5.887 1.00 40.91 255 PRO A O 1
ATOM 1936 N N . PHE A 1 256 ? 10.934 -6.697 3.815 1.00 43.06 256 PHE A N 1
ATOM 1937 C CA . PHE A 1 256 ? 9.736 -7.474 3.513 1.00 43.06 256 PHE A CA 1
ATOM 1938 C C . PHE A 1 256 ? 10.005 -8.987 3.314 1.00 43.06 256 PHE A C 1
ATOM 1940 O O . PHE A 1 256 ? 9.033 -9.728 3.187 1.00 43.06 256 PHE A O 1
ATOM 1947 N N . SER A 1 257 ? 11.259 -9.488 3.321 1.00 43.84 257 SER A N 1
ATOM 1948 C CA . SER A 1 257 ? 11.536 -10.928 3.076 1.00 43.84 257 SER A CA 1
ATOM 1949 C C . SER A 1 257 ? 11.238 -11.805 4.271 1.00 43.84 257 SER A C 1
ATOM 1951 O O . SER A 1 257 ? 11.017 -13.004 4.120 1.00 43.84 257 SER A O 1
ATOM 1953 N N . ASP A 1 258 ? 11.253 -11.215 5.458 1.00 46.66 258 ASP A N 1
ATOM 1954 C CA . ASP A 1 258 ? 11.308 -12.000 6.683 1.00 46.66 258 ASP A CA 1
ATOM 1955 C C . ASP A 1 258 ? 9.918 -12.537 7.076 1.00 46.66 258 ASP A C 1
ATOM 1957 O O . ASP A 1 258 ? 9.824 -13.348 7.995 1.00 46.66 258 ASP A O 1
ATOM 1961 N N . ASP A 1 259 ? 8.849 -12.125 6.370 1.00 47.97 259 ASP A N 1
ATOM 1962 C CA . ASP A 1 259 ? 7.465 -12.366 6.805 1.00 47.97 259 ASP A CA 1
ATOM 1963 C C . ASP A 1 259 ? 6.445 -12.671 5.688 1.00 47.97 259 ASP A C 1
ATOM 1965 O O . ASP A 1 259 ? 5.239 -12.565 5.895 1.00 47.97 259 ASP A O 1
ATOM 1969 N N . TYR A 1 260 ? 6.892 -13.111 4.505 1.00 54.16 260 TYR A N 1
ATOM 1970 C CA . TYR A 1 260 ? 5.999 -13.694 3.486 1.00 54.16 260 TYR A CA 1
ATOM 1971 C C . TYR A 1 260 ? 4.902 -12.757 2.933 1.00 54.16 260 TYR A C 1
ATOM 1973 O O . TYR A 1 260 ? 3.800 -13.190 2.570 1.00 54.16 260 TYR A O 1
ATOM 1981 N N . HIS A 1 261 ? 5.211 -11.464 2.856 1.00 52.22 261 HIS A N 1
ATOM 1982 C CA . HIS A 1 261 ? 4.397 -10.447 2.200 1.00 52.22 261 HIS A CA 1
ATOM 1983 C C . HIS A 1 261 ? 5.104 -9.964 0.927 1.00 52.22 261 HIS A C 1
ATOM 1985 O O . HIS A 1 261 ? 6.293 -9.648 0.945 1.00 52.22 261 HIS A O 1
ATOM 1991 N N . VAL A 1 262 ? 4.362 -9.896 -0.178 1.00 59.78 262 VAL A N 1
ATOM 1992 C CA . VAL A 1 262 ? 4.771 -9.196 -1.403 1.00 59.78 262 VAL A CA 1
ATOM 1993 C C . VAL A 1 262 ? 4.396 -7.715 -1.292 1.00 59.78 262 VAL A C 1
ATOM 1995 O O . VAL A 1 262 ? 3.689 -7.301 -0.375 1.00 59.78 262 VAL A O 1
ATOM 1998 N N . ARG A 1 263 ? 4.841 -6.887 -2.243 1.00 56.91 263 ARG A N 1
ATOM 1999 C CA . ARG A 1 263 ? 4.666 -5.421 -2.204 1.00 56.91 263 ARG A CA 1
ATOM 2000 C C . ARG A 1 263 ? 3.220 -4.938 -1.977 1.00 56.91 263 ARG A C 1
ATOM 2002 O O . ARG A 1 263 ? 3.039 -3.842 -1.456 1.00 56.91 263 ARG A O 1
ATOM 2009 N N . PHE A 1 264 ? 2.220 -5.733 -2.368 1.00 62.66 264 PHE A N 1
ATOM 2010 C CA . PHE A 1 264 ? 0.794 -5.381 -2.319 1.00 62.66 264 PHE A CA 1
ATOM 2011 C C . PHE A 1 264 ? -0.081 -6.460 -1.658 1.00 62.66 264 PHE A C 1
ATOM 2013 O O . PHE A 1 264 ? -1.217 -6.679 -2.078 1.00 62.66 264 PHE A O 1
ATOM 2020 N N . GLY A 1 265 ? 0.443 -7.172 -0.662 1.00 64.06 265 GLY A N 1
ATOM 2021 C CA . GLY A 1 265 ? -0.340 -8.124 0.123 1.00 64.06 265 GLY A CA 1
ATOM 2022 C C . GLY A 1 265 ? 0.443 -9.359 0.543 1.00 64.06 265 GLY A C 1
ATOM 2023 O O . GLY A 1 265 ? 1.669 -9.403 0.496 1.00 64.06 265 GLY A O 1
ATOM 2024 N N . ARG A 1 266 ? -0.276 -10.387 0.993 1.00 69.44 266 ARG A N 1
ATOM 2025 C CA . ARG A 1 266 ? 0.333 -11.659 1.393 1.00 69.44 266 ARG A CA 1
ATOM 2026 C C . ARG A 1 266 ? 0.789 -12.444 0.167 1.00 69.44 266 ARG A C 1
ATOM 2028 O O . ARG A 1 266 ? 0.066 -12.494 -0.824 1.00 69.44 266 ARG A O 1
ATOM 2035 N N . ASP A 1 267 ? 1.956 -13.077 0.251 1.00 71.38 267 ASP A N 1
ATOM 2036 C CA . ASP A 1 267 ? 2.428 -13.989 -0.790 1.00 71.38 267 ASP A CA 1
ATOM 2037 C C . ASP A 1 267 ? 1.464 -15.191 -0.922 1.00 71.38 267 ASP A C 1
ATOM 2039 O O . ASP A 1 267 ? 1.316 -15.959 0.037 1.00 71.38 267 ASP A O 1
ATOM 2043 N N . PRO A 1 268 ? 0.809 -15.398 -2.082 1.00 73.75 268 PRO A N 1
ATOM 2044 C CA . PRO A 1 268 ? -0.074 -16.542 -2.297 1.00 73.75 268 PRO A CA 1
ATOM 2045 C C . PRO A 1 268 ? 0.640 -17.899 -2.261 1.00 73.75 268 PRO A C 1
ATOM 2047 O O . PRO A 1 268 ? -0.023 -18.919 -2.069 1.00 73.75 268 PRO A O 1
ATOM 2050 N N . MET A 1 269 ? 1.968 -17.918 -2.439 1.00 72.12 269 MET A N 1
ATOM 2051 C CA . MET A 1 269 ? 2.820 -19.105 -2.300 1.00 72.12 269 MET A CA 1
ATOM 2052 C C . MET A 1 269 ? 3.230 -19.377 -0.850 1.00 72.12 269 MET A C 1
ATOM 2054 O O . MET A 1 269 ? 3.933 -20.350 -0.568 1.00 72.12 269 MET A O 1
ATOM 2058 N N . ASN A 1 270 ? 2.810 -18.544 0.101 1.00 70.50 270 ASN A N 1
ATOM 2059 C CA . ASN A 1 270 ? 3.038 -18.823 1.504 1.00 70.50 270 ASN A CA 1
ATOM 2060 C C . ASN A 1 270 ? 2.019 -19.853 2.033 1.00 70.50 270 ASN A C 1
ATOM 2062 O O . ASN A 1 270 ? 0.813 -19.654 1.878 1.00 70.50 270 ASN A O 1
ATOM 2066 N N . PRO A 1 271 ? 2.444 -20.895 2.776 1.00 71.25 271 PRO A N 1
ATOM 2067 C CA . PRO A 1 271 ? 1.516 -21.871 3.352 1.00 71.25 271 PRO A CA 1
ATOM 2068 C C . PRO A 1 271 ? 0.415 -21.264 4.237 1.00 71.25 271 PRO A C 1
ATOM 2070 O O . PRO A 1 271 ? -0.693 -21.795 4.285 1.00 71.25 271 PRO A O 1
ATOM 2073 N N . ALA A 1 272 ? 0.686 -20.149 4.923 1.00 67.88 272 ALA A N 1
ATOM 2074 C CA . ALA A 1 272 ? -0.301 -19.450 5.740 1.00 67.88 272 ALA A CA 1
ATOM 2075 C C . ALA A 1 272 ? -1.368 -18.726 4.908 1.00 67.88 272 ALA A C 1
ATOM 2077 O O . ALA A 1 272 ? -2.452 -18.511 5.437 1.00 67.88 272 ALA A O 1
ATOM 2078 N N . PHE A 1 273 ? -1.127 -18.413 3.625 1.00 73.62 273 PHE A N 1
ATOM 2079 C CA . PHE A 1 273 ? -2.188 -17.967 2.713 1.00 73.62 273 PHE A CA 1
ATOM 2080 C C . PHE A 1 273 ? -3.255 -19.060 2.540 1.00 73.62 273 PHE A C 1
ATOM 2082 O O . PHE A 1 273 ? -4.446 -18.762 2.461 1.00 73.62 273 PHE A O 1
ATOM 2089 N N . GLY A 1 274 ? -2.854 -20.335 2.569 1.00 74.44 274 GLY A N 1
ATOM 2090 C CA . GLY A 1 274 ? -3.764 -21.483 2.581 1.00 74.44 274 GLY A CA 1
ATOM 2091 C C . GLY A 1 274 ? -4.252 -21.936 1.203 1.00 74.44 274 GLY A C 1
ATOM 2092 O O . GLY A 1 274 ? -5.273 -22.620 1.128 1.00 74.44 274 GLY A O 1
ATOM 2093 N N . ALA A 1 275 ? -3.555 -21.557 0.126 1.00 82.12 275 ALA A N 1
ATOM 2094 C CA . ALA A 1 275 ? -3.777 -22.105 -1.211 1.00 82.12 275 ALA A CA 1
ATOM 2095 C C . ALA A 1 275 ? -3.024 -23.432 -1.407 1.00 82.12 275 ALA A C 1
ATOM 2097 O O . ALA A 1 275 ? -2.006 -23.699 -0.772 1.00 82.12 275 ALA A O 1
ATOM 2098 N N . GLN A 1 276 ? -3.508 -24.268 -2.323 1.00 84.44 276 GLN A N 1
ATOM 2099 C CA . GLN A 1 276 ? -2.768 -25.428 -2.813 1.00 84.44 276 GLN A CA 1
ATOM 2100 C C . GLN A 1 276 ? -1.722 -24.980 -3.837 1.00 84.44 276 GLN A C 1
ATOM 2102 O O . GLN A 1 276 ? -2.042 -24.253 -4.774 1.00 84.44 276 GLN A O 1
ATOM 2107 N N . HIS A 1 277 ? -0.473 -25.420 -3.705 1.00 84.12 277 HIS A N 1
ATOM 2108 C CA . HIS A 1 277 ? 0.566 -25.045 -4.665 1.00 84.12 277 HIS A CA 1
ATOM 2109 C C . HIS A 1 277 ? 0.581 -26.004 -5.850 1.00 84.12 277 HIS A C 1
ATOM 2111 O O . HIS A 1 277 ? 0.658 -27.223 -5.680 1.00 84.12 277 HIS A O 1
ATOM 2117 N N . LEU A 1 278 ? 0.523 -25.449 -7.054 1.00 82.94 278 LEU A N 1
ATOM 2118 C CA . LEU A 1 278 ? 0.743 -26.206 -8.275 1.00 82.94 278 LEU A CA 1
ATOM 2119 C C . LEU A 1 278 ? 2.240 -26.233 -8.587 1.00 82.94 278 LEU A C 1
ATOM 2121 O O . LEU A 1 278 ? 2.936 -25.243 -8.361 1.00 82.94 278 LEU A O 1
ATOM 2125 N N . PRO A 1 279 ? 2.749 -27.341 -9.140 1.00 77.81 279 PRO A N 1
ATOM 2126 C CA . PRO A 1 279 ? 4.135 -27.405 -9.555 1.00 77.81 279 PRO A CA 1
ATOM 2127 C C . PRO A 1 279 ? 4.360 -26.519 -10.783 1.00 77.81 279 PRO A C 1
ATOM 2129 O O . PRO A 1 279 ? 3.692 -26.663 -11.810 1.00 77.81 279 PRO A O 1
ATOM 2132 N N . SER A 1 280 ? 5.359 -25.659 -10.702 1.00 70.25 280 SER A N 1
ATOM 2133 C CA . SER A 1 280 ? 5.970 -24.923 -11.808 1.00 70.25 280 SER A CA 1
ATOM 2134 C C . SER A 1 280 ? 7.464 -25.206 -11.752 1.00 70.25 280 SER A C 1
ATOM 2136 O O . SER A 1 280 ? 8.063 -25.192 -10.684 1.00 70.25 280 SER A O 1
ATOM 2138 N N . GLN A 1 281 ? 8.053 -25.595 -12.881 1.00 67.12 281 GLN A N 1
ATOM 2139 C CA . GLN A 1 281 ? 9.509 -25.776 -12.971 1.00 67.12 281 GLN A CA 1
ATOM 2140 C C . GLN A 1 281 ? 10.200 -24.394 -12.974 1.00 67.12 281 GLN A C 1
ATOM 2142 O O . GLN A 1 281 ? 9.562 -23.382 -12.676 1.00 67.12 281 GLN A O 1
ATOM 2147 N N . ASP A 1 282 ? 11.478 -24.334 -13.361 1.00 60.22 282 ASP A N 1
ATOM 2148 C CA . ASP A 1 282 ? 12.210 -23.095 -13.680 1.00 60.22 282 ASP A CA 1
ATOM 2149 C C . ASP A 1 282 ? 11.646 -22.439 -14.954 1.00 60.22 282 ASP A C 1
ATOM 2151 O O . ASP A 1 282 ? 12.257 -22.415 -16.021 1.00 60.22 282 ASP A O 1
ATOM 2155 N N . THR A 1 283 ? 10.399 -21.996 -14.872 1.00 57.25 283 THR A N 1
ATOM 2156 C CA . THR A 1 283 ? 9.615 -21.431 -15.963 1.00 57.25 283 THR A CA 1
ATOM 2157 C C . THR A 1 283 ? 9.493 -19.926 -15.762 1.00 57.25 283 THR A C 1
ATOM 2159 O O . THR A 1 283 ? 9.152 -19.492 -14.665 1.00 57.25 283 THR A O 1
ATOM 2162 N N . ASP A 1 284 ? 9.767 -19.149 -16.812 1.00 58.62 284 ASP A N 1
ATOM 2163 C CA . ASP A 1 284 ? 9.483 -17.704 -16.880 1.00 58.62 284 ASP A CA 1
ATOM 2164 C C . ASP A 1 284 ? 7.954 -17.434 -16.857 1.00 58.62 284 ASP A C 1
ATOM 2166 O O . ASP A 1 284 ? 7.157 -18.374 -16.959 1.00 58.62 284 ASP A O 1
ATOM 2170 N N . HIS A 1 285 ? 7.540 -16.169 -16.737 1.00 58.34 285 HIS A N 1
ATOM 2171 C CA . HIS A 1 285 ? 6.164 -15.701 -16.494 1.00 58.34 285 HIS A CA 1
ATOM 2172 C C . HIS A 1 285 ? 5.077 -16.243 -17.455 1.00 58.34 285 HIS A C 1
ATOM 2174 O O . HIS A 1 285 ? 3.889 -16.210 -17.130 1.00 58.34 285 HIS A O 1
ATOM 2180 N N . ASP A 1 286 ? 5.433 -16.743 -18.638 1.00 62.25 286 ASP A N 1
ATOM 2181 C CA . ASP A 1 286 ? 4.513 -17.231 -19.675 1.00 62.25 286 ASP A CA 1
ATOM 2182 C C . ASP A 1 286 ? 4.494 -18.764 -19.833 1.00 62.25 286 ASP A C 1
ATOM 2184 O O . ASP A 1 286 ? 3.573 -19.345 -20.423 1.00 62.25 286 ASP A O 1
ATOM 2188 N N . HIS A 1 287 ? 5.478 -19.455 -19.264 1.00 68.50 287 HIS A N 1
ATOM 2189 C CA . HIS A 1 287 ? 5.744 -20.863 -19.544 1.00 68.50 287 HIS A CA 1
ATOM 2190 C C . HIS A 1 287 ? 4.799 -21.845 -18.824 1.00 68.50 287 HIS A C 1
ATOM 2192 O O . HIS A 1 287 ? 4.788 -23.036 -19.155 1.00 68.50 287 HIS A O 1
ATOM 2198 N N . TYR A 1 288 ? 3.942 -21.374 -17.910 1.00 69.31 288 TYR A N 1
ATOM 2199 C CA . TYR A 1 288 ? 2.917 -22.198 -17.247 1.00 69.31 288 TYR A CA 1
ATOM 2200 C C . TYR A 1 288 ? 1.967 -22.889 -18.240 1.00 69.31 288 TYR A C 1
ATOM 2202 O O . TYR A 1 288 ? 1.447 -23.970 -17.961 1.00 69.31 288 TYR A O 1
ATOM 2210 N N . TRP A 1 289 ? 1.765 -22.284 -19.414 1.00 72.81 289 TRP A N 1
ATOM 2211 C CA . TRP A 1 289 ? 0.858 -22.779 -20.451 1.00 72.81 289 TRP A CA 1
ATOM 2212 C C . TRP A 1 289 ? 1.515 -23.733 -21.459 1.00 72.81 289 TRP A C 1
ATOM 2214 O O . TRP A 1 289 ? 0.861 -24.207 -22.388 1.00 72.81 289 TRP A O 1
ATOM 2224 N N . ASN A 1 290 ? 2.806 -24.037 -21.310 1.00 75.56 290 ASN A N 1
ATOM 2225 C CA . ASN A 1 290 ? 3.497 -24.950 -22.214 1.00 75.56 290 ASN A CA 1
ATOM 2226 C C . ASN A 1 290 ? 3.113 -26.411 -21.921 1.00 75.56 290 ASN A C 1
ATOM 2228 O O . ASN A 1 290 ? 3.266 -26.902 -20.808 1.00 75.56 290 ASN A O 1
ATOM 2232 N N . ALA A 1 291 ? 2.686 -27.144 -22.953 1.00 75.38 291 ALA A N 1
ATOM 2233 C CA . ALA A 1 291 ? 2.175 -28.512 -22.849 1.00 75.38 291 ALA A CA 1
ATOM 2234 C C . ALA A 1 291 ? 3.120 -29.530 -22.175 1.00 75.38 291 ALA A C 1
ATOM 2236 O O . ALA A 1 291 ? 2.669 -30.597 -21.756 1.00 75.38 291 ALA A O 1
ATOM 2237 N N . LYS A 1 292 ? 4.426 -29.238 -22.096 1.00 77.19 292 LYS A N 1
ATOM 2238 C CA . LYS A 1 292 ? 5.433 -30.112 -21.470 1.00 77.19 292 LYS A CA 1
ATOM 2239 C C . LYS A 1 292 ? 5.718 -29.789 -19.999 1.00 77.19 292 LYS A C 1
ATOM 2241 O O . LYS A 1 292 ? 6.562 -30.459 -19.409 1.00 77.19 292 LYS A O 1
ATOM 2246 N N . THR A 1 293 ? 5.052 -28.800 -19.403 1.00 75.94 293 THR A N 1
ATOM 2247 C CA . THR A 1 293 ? 5.307 -28.404 -18.012 1.00 75.94 293 THR A CA 1
ATOM 2248 C C . THR A 1 293 ? 4.379 -29.121 -17.027 1.00 75.94 293 THR A C 1
ATOM 2250 O O . THR A 1 293 ? 3.252 -29.499 -17.373 1.00 75.94 293 THR A O 1
ATOM 2253 N N . PRO A 1 294 ? 4.815 -29.307 -15.767 1.00 79.62 294 PRO A N 1
ATOM 2254 C CA . PRO A 1 294 ? 3.952 -29.815 -14.706 1.00 79.62 294 PRO A CA 1
ATOM 2255 C C . PRO A 1 294 ? 2.723 -28.932 -14.465 1.00 79.62 294 PRO A C 1
ATOM 2257 O O . PRO A 1 294 ? 1.648 -29.473 -14.214 1.00 79.62 294 PRO A O 1
ATOM 2260 N N . SER A 1 295 ? 2.849 -27.608 -14.624 1.00 81.94 295 SER A N 1
ATOM 2261 C CA . SER A 1 295 ? 1.748 -26.654 -14.436 1.00 81.94 295 SER A CA 1
ATOM 2262 C C . SER A 1 295 ? 0.604 -26.917 -15.410 1.00 81.94 295 SER A C 1
ATOM 2264 O O . SER A 1 295 ? -0.546 -27.013 -14.989 1.00 81.94 295 SER A O 1
ATOM 2266 N N . TRP A 1 296 ? 0.908 -27.157 -16.692 1.00 82.62 296 TRP A N 1
ATOM 2267 C CA . TRP A 1 296 ? -0.102 -27.491 -17.700 1.00 82.62 296 TRP A CA 1
ATOM 2268 C C . TRP A 1 296 ? -0.899 -28.752 -17.342 1.00 82.62 296 TRP A C 1
ATOM 2270 O O . TRP A 1 296 ? -2.132 -28.775 -17.413 1.00 82.62 296 TRP A O 1
ATOM 2280 N N . LYS A 1 297 ? -0.204 -29.810 -16.908 1.00 84.56 297 LYS A N 1
ATOM 2281 C CA . LYS A 1 297 ? -0.847 -31.053 -16.463 1.00 84.56 297 LYS A CA 1
ATOM 2282 C C . LYS A 1 297 ? -1.701 -30.819 -15.214 1.00 84.56 297 LYS A C 1
ATOM 2284 O O . LYS A 1 297 ? -2.820 -31.330 -15.145 1.00 84.56 297 LYS A O 1
ATOM 2289 N N . ALA A 1 298 ? -1.186 -30.044 -14.264 1.00 85.19 298 ALA A N 1
ATOM 2290 C CA . ALA A 1 298 ? -1.863 -29.719 -13.020 1.00 85.19 298 ALA A CA 1
ATOM 2291 C C . ALA A 1 298 ? -3.153 -28.918 -13.268 1.00 85.19 298 ALA A C 1
ATOM 2293 O O . ALA A 1 298 ? -4.203 -29.285 -12.743 1.00 85.19 298 ALA A O 1
ATOM 2294 N N . PHE A 1 299 ? -3.136 -27.923 -14.163 1.00 85.25 299 PHE A N 1
ATOM 2295 C CA . PHE A 1 299 ? -4.349 -27.216 -14.591 1.00 85.25 299 PHE A CA 1
ATOM 2296 C C . PHE A 1 299 ? -5.382 -28.167 -15.204 1.00 85.25 299 PHE A C 1
ATOM 2298 O O . PHE A 1 299 ? -6.563 -28.105 -14.864 1.00 85.25 299 PHE A O 1
ATOM 2305 N N . GLY A 1 300 ? -4.946 -29.100 -16.056 1.00 83.75 300 GLY A N 1
ATOM 2306 C CA . GLY A 1 300 ? -5.823 -30.128 -16.618 1.00 83.75 300 GLY A CA 1
ATOM 2307 C C . GLY A 1 300 ? -6.458 -31.033 -15.554 1.00 83.75 300 GLY A C 1
ATOM 2308 O O . GLY A 1 300 ? -7.626 -31.400 -15.681 1.00 83.75 300 GLY A O 1
ATOM 2309 N N . GLN A 1 301 ? -5.724 -31.375 -14.490 1.00 85.44 301 GLN A N 1
ATOM 2310 C CA . GLN A 1 301 ? -6.256 -32.139 -13.355 1.00 85.44 301 GLN A CA 1
ATOM 2311 C C . GLN A 1 301 ? -7.305 -31.335 -12.583 1.00 85.44 301 GLN A C 1
ATOM 2313 O O . GLN A 1 301 ? -8.391 -31.864 -12.348 1.00 85.44 301 GLN A O 1
ATOM 2318 N N . VAL A 1 302 ? -7.029 -30.061 -12.283 1.00 85.38 302 VAL A N 1
ATOM 2319 C CA . VAL A 1 302 ? -7.977 -29.154 -11.613 1.00 85.38 302 VAL A CA 1
ATOM 2320 C C . VAL A 1 302 ? -9.270 -29.019 -12.422 1.00 85.38 302 VAL A C 1
ATOM 2322 O O . VAL A 1 302 ? -10.354 -29.240 -11.885 1.00 85.38 302 VAL A O 1
ATOM 2325 N N . ILE A 1 303 ? -9.173 -28.744 -13.729 1.00 83.19 303 ILE A N 1
ATOM 2326 C CA . ILE A 1 303 ? -10.336 -28.622 -14.630 1.00 83.19 303 ILE A CA 1
ATOM 2327 C C . ILE A 1 303 ? -11.138 -29.929 -14.678 1.00 83.19 303 ILE A C 1
ATOM 2329 O O . ILE A 1 303 ? -12.367 -29.911 -14.699 1.00 83.19 303 ILE A O 1
ATOM 2333 N N . ALA A 1 304 ? -10.454 -31.074 -14.665 1.00 84.62 304 ALA A N 1
ATOM 2334 C CA . ALA A 1 304 ? -11.087 -32.389 -14.659 1.00 84.62 304 ALA A CA 1
ATOM 2335 C C . ALA A 1 304 ? -11.618 -32.823 -13.276 1.00 84.62 304 ALA A C 1
ATOM 2337 O O . ALA A 1 304 ? -12.114 -33.946 -13.157 1.00 84.62 304 ALA A O 1
ATOM 2338 N N . GLY A 1 305 ? -11.486 -31.991 -12.234 1.00 81.50 305 GLY A N 1
ATOM 2339 C CA . GLY A 1 305 ? -11.876 -32.324 -10.861 1.00 81.50 305 GLY A CA 1
ATOM 2340 C C . GLY A 1 305 ? -11.060 -33.468 -10.248 1.00 81.50 305 GLY A C 1
ATOM 2341 O O . GLY A 1 305 ? -11.553 -34.180 -9.373 1.00 81.50 305 GLY A O 1
ATOM 2342 N N . LYS A 1 306 ? -9.838 -33.694 -10.740 1.00 81.81 306 LYS A N 1
ATOM 2343 C CA . LYS A 1 306 ? -8.920 -34.732 -10.261 1.00 81.81 306 LYS A CA 1
ATOM 2344 C C . LYS A 1 306 ? -7.927 -34.146 -9.252 1.00 81.81 306 LYS A C 1
ATOM 2346 O O . LYS A 1 306 ? -7.578 -32.973 -9.371 1.00 81.81 306 LYS A O 1
ATOM 2351 N N . PRO A 1 307 ? -7.419 -34.958 -8.307 1.00 77.25 307 PRO A N 1
ATOM 2352 C CA . PRO A 1 307 ? -6.329 -34.537 -7.437 1.00 77.25 307 PRO A CA 1
ATOM 2353 C C . PRO A 1 307 ? -5.116 -34.097 -8.262 1.00 77.25 307 PRO A C 1
ATOM 2355 O O . PRO A 1 307 ? -4.758 -34.766 -9.239 1.00 77.25 307 PRO A O 1
ATOM 2358 N N . VAL A 1 308 ? -4.499 -32.989 -7.856 1.00 76.62 308 VAL A N 1
ATOM 2359 C CA . VAL A 1 308 ? -3.219 -32.536 -8.408 1.00 76.62 308 VAL A CA 1
ATOM 2360 C C . VAL A 1 308 ? -2.117 -33.432 -7.843 1.00 76.62 308 VAL A C 1
ATOM 2362 O O . VAL A 1 308 ? -2.081 -33.671 -6.636 1.00 76.62 308 VAL A O 1
ATOM 2365 N N . SER A 1 309 ? -1.270 -33.978 -8.719 1.00 67.62 309 SER A N 1
ATOM 2366 C CA . SER A 1 309 ? -0.226 -34.962 -8.381 1.00 67.62 309 SER A CA 1
ATOM 2367 C C . SER A 1 309 ? 1.097 -34.658 -9.063 1.00 67.62 309 SER A C 1
ATOM 2369 O O . SER A 1 309 ? 1.039 -34.499 -10.310 1.00 67.62 309 SER A O 1
#

Sequence (309 aa):
MPPEDPHQIECHLGRLMDERGMTPKYAGAGAETTAIAISNRITAALNEADHADQEISARLNHFAANAGNGMGLDAAMVAKDQAAETAREQIPAKGTDPASVKKWWDGLTETEQQKFIHDNPDQVGNLDGVPAAVRDQANRLNLTRAQADLQKQLSDLEKSEPLSVAGTPYGATESPDHIVWKAQRDALQDKLKGLNALQDRLDLPVSEKDKAADLNIDLAKGTKMDPSRVYAVLGGGDSITDWTPDPFSPDNYNPFSDDYHVRFGRDPMNPAFGAQHLPSQDTDHDHYWNAKTPSWKAFGQVIAGKPVS

Radius of gyration: 27.63 Å; chains: 1; bounding box: 85×63×77 Å

Secondary structure (DSSP, 8-state):
-PPPPHHHHHHHHHHHHHTT---SSSS-TTHHHHHHHHHHHHHHHHHHHHHHHHHHHHHHHHHHHHHHTTGGG-HHHHHHHHHHHHHHSSPPPTT--HHHHHHHHHTS-HHHHHHHHHH-HHHHTT-BTB-HHHHHHHHHHHHHHHHHHHHHHHHHHHTTPPPSEEEETTEEEE-HHHHHHHHHHHHHHHHHHHHHHHHHHHTSPPPHHHHT-----SSGGGGSS-GGG-EE---TT-GGG---S-TT-S----TTGGGTEETTEE-TTSGGG-PEEPP--S--TTGGG-TTSHHHHHHHHHHTTPPP-